Protein AF-A0A7C1IAG9-F1 (afdb_monomer)

Radius of gyration: 20.29 Å; Cα contacts (8 Å, |Δi|>4): 344; chains: 1; bounding box: 52×60×43 Å

Nearest PDB structures (foldseek):
  6rh7-assembly1_B  TM=9.213E-01  e=3.752E-15  Thermotoga maritima
  3dge-assembly3_A  TM=9.163E-01  e=7.803E-15  Thermotoga maritima
  6blk-assembly2_D  TM=8.355E-01  e=4.654E-13  Mycolicibacterium hassiacum DSM 44199
  6blk-assembly3_A  TM=8.384E-01  e=1.577E-12  Mycolicibacterium hassiacum DSM 44199
  2e0a-assembly1_A  TM=7.581E-01  e=2.776E-11  Homo sapiens

Structure (mmCIF, N/CA/C/O backbone):
data_AF-A0A7C1IAG9-F1
#
_entry.id   AF-A0A7C1IAG9-F1
#
loop_
_atom_site.group_PDB
_atom_site.id
_atom_site.type_symbol
_atom_site.label_atom_id
_atom_site.label_alt_id
_atom_site.label_comp_id
_atom_site.label_asym_id
_atom_site.label_entity_id
_atom_site.label_seq_id
_atom_site.pdbx_PDB_ins_code
_atom_site.Cartn_x
_atom_site.Cartn_y
_atom_site.Cartn_z
_atom_site.occupancy
_atom_site.B_iso_or_equiv
_atom_site.auth_seq_id
_atom_site.auth_comp_id
_atom_site.auth_asym_id
_atom_site.auth_atom_id
_atom_site.pdbx_PDB_model_num
ATOM 1 N N . MET A 1 1 ? 15.633 -6.648 -3.007 1.00 78.19 1 MET A N 1
ATOM 2 C CA . MET A 1 1 ? 14.226 -6.316 -2.697 1.00 78.19 1 MET A CA 1
ATOM 3 C C . MET A 1 1 ? 13.945 -6.257 -1.192 1.00 78.19 1 MET A C 1
ATOM 5 O O . MET A 1 1 ? 13.656 -5.178 -0.696 1.00 78.19 1 MET A O 1
ATOM 9 N N . ASN A 1 2 ? 14.097 -7.352 -0.432 1.00 77.69 2 ASN A N 1
ATOM 10 C CA . ASN A 1 2 ? 13.690 -7.398 0.988 1.00 77.69 2 ASN A CA 1
ATOM 11 C C . ASN A 1 2 ? 14.327 -6.318 1.885 1.00 77.69 2 ASN A C 1
ATOM 13 O O . ASN A 1 2 ? 13.646 -5.792 2.760 1.00 77.69 2 ASN A O 1
ATOM 17 N N . LEU A 1 3 ? 15.601 -5.966 1.659 1.00 72.44 3 LEU A N 1
ATOM 18 C CA . LEU A 1 3 ? 16.278 -4.866 2.366 1.00 72.44 3 LEU A CA 1
ATOM 19 C C . LEU A 1 3 ? 15.654 -3.498 2.069 1.00 72.44 3 LEU A C 1
ATOM 21 O O . LEU A 1 3 ? 15.575 -2.657 2.956 1.00 72.44 3 LEU A O 1
ATOM 25 N N . TYR A 1 4 ? 15.211 -3.282 0.831 1.00 77.81 4 TYR A N 1
ATOM 26 C CA . TYR A 1 4 ? 14.603 -2.023 0.419 1.00 77.81 4 TYR A CA 1
ATOM 27 C C . TYR A 1 4 ? 13.205 -1.854 1.021 1.00 77.81 4 TYR A C 1
ATOM 29 O O . TYR A 1 4 ? 12.898 -0.806 1.578 1.00 77.81 4 TYR A O 1
ATOM 37 N N . ILE A 1 5 ? 12.403 -2.921 1.012 1.00 82.38 5 ILE A N 1
ATOM 38 C CA . ILE A 1 5 ? 11.095 -2.938 1.681 1.00 82.38 5 ILE A CA 1
ATOM 39 C C . ILE A 1 5 ? 11.262 -2.732 3.187 1.00 82.38 5 ILE A C 1
ATOM 41 O O . ILE A 1 5 ? 10.577 -1.893 3.760 1.00 82.38 5 ILE A O 1
ATOM 45 N N . ARG A 1 6 ? 12.228 -3.417 3.819 1.00 78.94 6 ARG A N 1
ATOM 46 C CA . ARG A 1 6 ? 12.563 -3.185 5.231 1.00 78.94 6 ARG A CA 1
ATOM 47 C C . ARG A 1 6 ? 12.906 -1.719 5.480 1.00 78.94 6 ARG A C 1
ATOM 49 O O . ARG A 1 6 ? 12.343 -1.138 6.391 1.00 78.94 6 ARG A O 1
ATOM 56 N N . TYR A 1 7 ? 13.769 -1.118 4.659 1.00 78.31 7 TYR A N 1
ATOM 57 C CA . TYR A 1 7 ? 14.110 0.301 4.776 1.00 78.31 7 TYR A CA 1
ATOM 58 C C . TYR A 1 7 ? 12.867 1.203 4.763 1.00 78.31 7 TYR A C 1
ATOM 60 O O . TYR A 1 7 ? 12.768 2.077 5.613 1.00 78.31 7 TYR A O 1
ATOM 68 N N . ILE A 1 8 ? 11.909 0.969 3.860 1.00 79.00 8 ILE A N 1
ATOM 69 C CA . ILE A 1 8 ? 10.668 1.757 3.809 1.00 79.00 8 ILE A CA 1
ATOM 70 C C . ILE A 1 8 ? 9.834 1.553 5.079 1.00 79.00 8 ILE A C 1
ATOM 72 O O . ILE A 1 8 ? 9.347 2.527 5.637 1.00 79.00 8 ILE A O 1
ATOM 76 N N . ILE A 1 9 ? 9.701 0.314 5.563 1.00 78.44 9 ILE A N 1
ATOM 77 C CA . ILE A 1 9 ? 8.968 -0.001 6.803 1.00 78.44 9 ILE A CA 1
ATOM 78 C C . ILE A 1 9 ? 9.593 0.716 8.009 1.00 78.44 9 ILE A C 1
ATOM 80 O O . ILE A 1 9 ? 8.866 1.264 8.836 1.00 78.44 9 ILE A O 1
ATOM 84 N N . GLU A 1 10 ? 10.927 0.768 8.088 1.00 76.00 10 GLU A N 1
ATOM 85 C CA . GLU A 1 10 ? 11.650 1.459 9.167 1.00 76.00 10 GLU A CA 1
ATOM 86 C C . GLU A 1 10 ? 11.297 2.956 9.247 1.00 76.00 10 GLU A C 1
ATOM 88 O O . GLU A 1 10 ? 11.260 3.507 10.347 1.00 76.00 10 GLU A O 1
ATOM 93 N N . LEU A 1 11 ? 10.943 3.601 8.123 1.00 77.69 11 LEU A N 1
ATOM 94 C CA . LEU A 1 11 ? 10.510 5.010 8.097 1.00 77.69 11 LEU A CA 1
ATOM 95 C C . LEU A 1 11 ? 9.216 5.260 8.891 1.00 77.69 11 LEU A C 1
ATOM 97 O O . LEU A 1 11 ? 8.951 6.393 9.284 1.00 77.69 11 LEU A O 1
ATOM 101 N N . PHE A 1 12 ? 8.416 4.220 9.137 1.00 82.94 12 PHE A N 1
ATOM 102 C CA . PHE A 1 12 ? 7.125 4.316 9.822 1.00 82.94 12 PHE A CA 1
ATOM 103 C C . PHE A 1 12 ? 7.155 3.834 11.277 1.00 82.94 12 PHE A C 1
ATOM 105 O O . PHE A 1 12 ? 6.138 3.901 11.969 1.00 82.94 12 PHE A O 1
ATOM 112 N N . THR A 1 13 ? 8.304 3.368 11.770 1.00 78.88 13 THR A N 1
ATOM 113 C CA . THR A 1 13 ? 8.431 2.806 13.125 1.00 78.88 13 THR A CA 1
ATOM 114 C C . THR A 1 13 ? 8.053 3.803 14.215 1.00 78.88 13 THR A C 1
ATOM 116 O O . THR A 1 13 ? 7.347 3.430 15.148 1.00 78.88 13 THR A O 1
ATOM 119 N N . SER A 1 14 ? 8.439 5.076 14.082 1.00 73.62 14 SER A N 1
ATOM 120 C CA . SER A 1 14 ? 8.075 6.124 15.045 1.00 73.62 14 SER A CA 1
ATOM 121 C C . SER A 1 14 ? 6.567 6.379 15.091 1.00 73.62 14 SER A C 1
ATOM 123 O O . SER A 1 14 ? 6.002 6.464 16.177 1.00 73.62 14 SER A O 1
ATOM 125 N N . VAL A 1 15 ? 5.904 6.429 13.930 1.00 79.94 15 VAL A N 1
ATOM 126 C CA . VAL A 1 15 ? 4.445 6.629 13.832 1.00 79.94 15 VAL A CA 1
ATOM 127 C C . VAL A 1 15 ? 3.693 5.433 14.420 1.00 79.94 15 VAL A C 1
ATOM 129 O O . VAL A 1 15 ? 2.712 5.595 15.143 1.00 79.94 15 VAL A O 1
ATOM 132 N N . ALA A 1 16 ? 4.167 4.216 14.141 1.00 79.06 16 ALA A N 1
ATOM 133 C CA . ALA A 1 16 ? 3.607 3.007 14.729 1.00 79.06 16 ALA A CA 1
ATOM 134 C C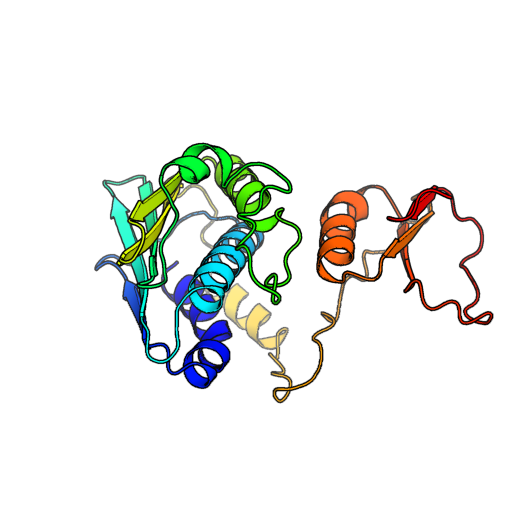 . ALA A 1 16 ? 3.785 2.994 16.256 1.00 79.06 16 ALA A C 1
ATOM 136 O O . ALA A 1 16 ? 2.829 2.715 16.975 1.00 79.06 16 ALA A O 1
ATOM 137 N N . ALA A 1 17 ? 4.972 3.355 16.755 1.00 80.81 17 ALA A N 1
ATOM 138 C CA . ALA A 1 17 ? 5.272 3.407 18.184 1.00 80.81 17 ALA A CA 1
ATOM 139 C C . ALA A 1 17 ? 4.411 4.436 18.932 1.00 80.81 17 ALA A C 1
ATOM 141 O O . ALA A 1 17 ? 3.920 4.130 20.016 1.00 80.81 17 ALA A O 1
ATOM 142 N N . GLU A 1 18 ? 4.170 5.610 18.341 1.00 84.25 18 GLU A N 1
ATOM 143 C CA . GLU A 1 18 ? 3.295 6.647 18.906 1.00 84.25 18 GLU A CA 1
ATOM 144 C C . GL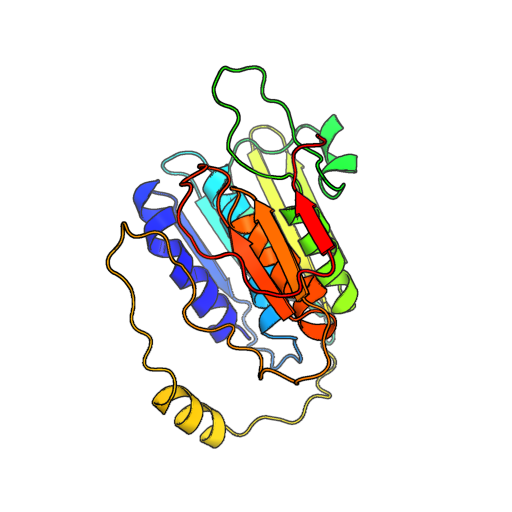U A 1 18 ? 1.869 6.127 19.150 1.00 84.25 18 GLU A C 1
ATOM 146 O O . GLU A 1 18 ? 1.275 6.398 20.191 1.00 84.25 18 GLU A O 1
ATOM 151 N N . LYS A 1 19 ? 1.342 5.308 18.231 1.00 83.88 19 LYS A N 1
ATOM 152 C CA . LYS A 1 19 ? 0.029 4.654 18.364 1.00 83.88 19 LYS A CA 1
ATOM 153 C C . LYS A 1 19 ? 0.078 3.283 19.054 1.00 83.88 19 LYS A C 1
ATOM 155 O O . LYS A 1 19 ? -0.934 2.582 19.091 1.00 83.88 19 LYS A O 1
ATOM 160 N N . GLN A 1 20 ? 1.242 2.859 19.546 1.00 94.88 20 GLN A N 1
ATOM 161 C CA . GLN A 1 20 ? 1.493 1.504 20.054 1.00 94.88 20 GLN A CA 1
ATOM 162 C C . GLN A 1 20 ? 1.104 0.380 19.073 1.00 94.88 20 GLN A C 1
ATOM 164 O O . GLN A 1 20 ? 0.799 -0.739 19.478 1.00 94.88 20 GLN A O 1
ATOM 169 N N . ILE A 1 21 ? 1.116 0.655 17.771 1.00 93.62 21 ILE A N 1
ATOM 170 C CA . ILE A 1 21 ? 0.811 -0.331 16.739 1.00 93.62 21 ILE A CA 1
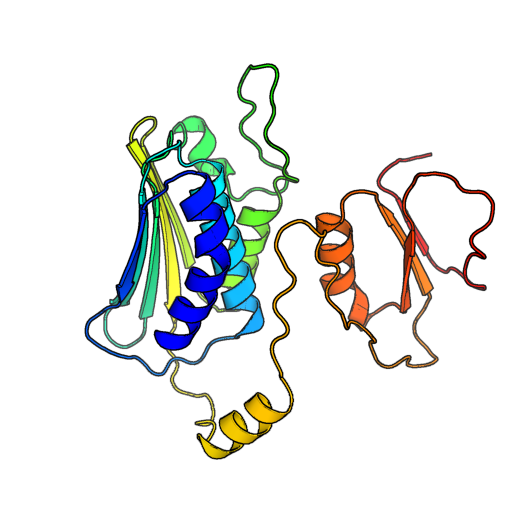ATOM 171 C C . ILE A 1 21 ? 2.006 -1.266 16.571 1.00 93.62 21 ILE A C 1
ATOM 173 O O . ILE A 1 21 ? 3.138 -0.838 16.337 1.00 93.62 21 ILE A O 1
ATOM 177 N N . LYS A 1 22 ? 1.746 -2.573 16.610 1.00 96.56 22 LYS A N 1
ATOM 178 C CA . LYS A 1 22 ? 2.748 -3.590 16.295 1.00 96.56 22 LYS A CA 1
ATOM 179 C C . LYS A 1 22 ? 2.952 -3.666 14.781 1.00 96.56 22 LYS A C 1
ATOM 181 O O . LYS A 1 22 ? 2.137 -4.263 14.080 1.00 96.56 22 LYS A O 1
ATOM 186 N N . LEU A 1 23 ? 4.049 -3.087 14.296 1.00 92.06 23 LEU A N 1
ATOM 187 C CA . LEU A 1 23 ? 4.469 -3.153 12.895 1.00 92.06 23 LEU A CA 1
ATOM 188 C C . LEU A 1 23 ? 5.373 -4.375 12.668 1.00 92.06 23 LEU A C 1
ATOM 190 O O . LEU A 1 23 ? 6.458 -4.470 13.240 1.00 92.06 23 LEU A O 1
ATOM 194 N N . ILE A 1 24 ? 4.913 -5.332 11.863 1.00 94.75 24 ILE A N 1
ATOM 195 C CA . ILE A 1 24 ? 5.587 -6.617 11.626 1.00 94.75 24 ILE A CA 1
ATOM 196 C C . ILE A 1 24 ? 5.994 -6.710 10.161 1.00 94.75 24 ILE A C 1
ATOM 198 O O . ILE A 1 24 ? 5.192 -6.415 9.280 1.00 94.75 24 ILE A O 1
ATOM 202 N N . TYR A 1 25 ? 7.220 -7.163 9.897 1.00 92.38 25 TYR A N 1
ATOM 203 C CA . TYR A 1 25 ? 7.658 -7.518 8.551 1.00 92.38 25 TYR A CA 1
ATOM 204 C C . TYR A 1 25 ? 7.998 -9.006 8.464 1.00 92.38 25 TYR A C 1
ATOM 206 O O . TYR A 1 25 ? 8.942 -9.469 9.109 1.00 92.38 25 TYR A O 1
ATOM 214 N N . SER A 1 26 ? 7.257 -9.719 7.621 1.00 92.88 26 SER A N 1
ATOM 215 C CA . SER A 1 26 ? 7.354 -11.156 7.371 1.00 92.88 26 SER A CA 1
ATOM 216 C C . SER A 1 26 ? 7.855 -11.399 5.936 1.00 92.88 26 SER A C 1
ATOM 218 O O . SER A 1 26 ? 7.049 -11.642 5.033 1.00 92.88 26 SER A O 1
ATOM 220 N N . PRO A 1 27 ? 9.172 -11.280 5.667 1.00 87.44 27 PRO A N 1
ATOM 221 C CA . PRO A 1 27 ? 9.710 -11.539 4.338 1.00 87.44 27 PRO A CA 1
ATOM 222 C C . PRO A 1 27 ? 9.646 -13.027 3.988 1.00 87.44 27 PRO A C 1
ATOM 224 O O . PRO A 1 27 ? 9.927 -13.887 4.823 1.00 87.44 27 PRO A O 1
ATOM 227 N N . GLY A 1 28 ? 9.363 -13.328 2.725 1.00 82.75 28 GLY A N 1
ATOM 228 C CA . GLY A 1 28 ? 9.425 -14.687 2.200 1.00 82.75 28 GLY A CA 1
ATOM 229 C C . GLY A 1 28 ? 10.837 -15.277 2.272 1.00 82.75 28 GLY A C 1
ATOM 230 O O . GLY A 1 28 ? 11.838 -14.557 2.283 1.00 82.75 28 GLY A O 1
ATOM 231 N N . ALA A 1 29 ? 10.919 -16.611 2.288 1.00 70.00 29 ALA A N 1
ATOM 232 C CA . ALA A 1 29 ? 12.174 -17.345 2.490 1.00 70.00 29 ALA A CA 1
ATOM 233 C C . ALA A 1 29 ? 13.242 -17.066 1.416 1.00 70.00 29 ALA A C 1
ATOM 235 O O . ALA A 1 29 ? 14.440 -17.106 1.695 1.00 70.00 29 ALA A O 1
ATOM 236 N N . LYS A 1 30 ? 12.823 -16.775 0.179 1.00 71.50 30 LYS A N 1
ATOM 237 C CA . LYS A 1 30 ? 13.733 -16.409 -0.911 1.00 71.50 30 LYS A CA 1
ATOM 238 C C . LYS A 1 30 ? 13.993 -14.901 -0.883 1.00 71.50 30 LYS A C 1
ATOM 240 O O . LYS A 1 30 ? 13.086 -14.112 -0.636 1.00 71.50 30 LYS A O 1
ATOM 245 N N . GLN A 1 31 ? 15.225 -14.496 -1.188 1.00 67.19 31 GLN A N 1
ATOM 246 C CA . GLN A 1 31 ? 15.575 -13.096 -1.444 1.00 67.19 31 GLN A CA 1
ATOM 247 C C . GLN A 1 31 ? 15.609 -12.858 -2.956 1.00 67.19 31 GLN A C 1
ATOM 249 O O . GLN A 1 31 ? 16.663 -13.027 -3.571 1.00 67.19 31 GLN A O 1
ATOM 254 N N . PRO A 1 32 ? 14.480 -12.511 -3.593 1.00 69.88 32 PRO A N 1
ATOM 255 C CA . PRO A 1 32 ? 14.475 -12.352 -5.032 1.00 69.88 32 PRO A CA 1
ATOM 256 C C . PRO A 1 32 ? 15.201 -11.058 -5.428 1.00 69.88 32 PRO A C 1
ATOM 258 O O . PRO A 1 32 ? 15.036 -9.991 -4.815 1.00 69.88 32 PRO A O 1
ATOM 261 N N . VAL A 1 33 ? 16.018 -11.167 -6.474 1.00 70.44 33 VAL A N 1
ATOM 262 C CA . VAL A 1 33 ? 16.496 -10.021 -7.249 1.00 70.44 33 VAL A CA 1
ATOM 263 C C . VAL A 1 33 ? 15.411 -9.730 -8.277 1.00 70.44 33 VAL A C 1
ATOM 265 O O . VAL A 1 33 ? 15.074 -10.595 -9.082 1.00 70.44 33 VAL A O 1
ATOM 268 N N . ILE A 1 34 ? 14.803 -8.552 -8.170 1.00 74.81 34 ILE A N 1
ATOM 269 C CA . ILE A 1 34 ? 13.630 -8.164 -8.952 1.00 74.81 34 ILE A CA 1
ATOM 270 C C . ILE A 1 34 ? 13.885 -6.784 -9.531 1.00 74.81 34 ILE A C 1
ATOM 272 O O . ILE A 1 34 ? 14.262 -5.862 -8.794 1.00 74.81 34 ILE A O 1
ATOM 276 N N . ASP A 1 35 ? 13.627 -6.657 -10.826 1.00 75.31 35 ASP A N 1
ATOM 277 C CA . ASP A 1 35 ? 13.577 -5.371 -11.503 1.00 75.31 35 ASP A CA 1
ATOM 278 C C . ASP A 1 35 ? 12.372 -4.603 -10.976 1.00 75.31 35 ASP A C 1
ATOM 280 O O . ASP A 1 35 ? 11.238 -5.071 -11.045 1.00 75.31 35 ASP A O 1
ATOM 284 N N . HIS A 1 36 ? 12.611 -3.426 -10.424 1.00 75.50 36 HIS A N 1
ATOM 285 C CA . HIS A 1 36 ? 11.540 -2.563 -9.966 1.00 75.50 36 HIS A CA 1
ATOM 286 C C . HIS A 1 36 ? 11.951 -1.116 -10.151 1.00 75.50 36 HIS A C 1
ATOM 288 O O . HIS A 1 36 ? 13.132 -0.768 -10.076 1.00 75.50 36 HIS A O 1
ATOM 294 N N . ASP A 1 37 ? 10.952 -0.272 -10.352 1.00 82.06 37 ASP A N 1
ATOM 295 C CA . ASP A 1 37 ? 11.132 1.160 -10.255 1.00 82.06 37 ASP A CA 1
ATOM 296 C C . ASP A 1 37 ? 11.144 1.540 -8.771 1.00 82.06 37 ASP A C 1
ATOM 298 O O . ASP A 1 37 ? 10.142 1.402 -8.064 1.00 82.06 37 ASP A O 1
ATOM 302 N N . ARG A 1 38 ? 12.318 1.948 -8.283 1.00 76.81 38 ARG A N 1
ATOM 303 C CA . ARG A 1 38 ? 12.546 2.253 -6.869 1.00 76.81 38 ARG A CA 1
ATOM 304 C C . ARG A 1 38 ? 11.599 3.348 -6.376 1.00 76.81 38 ARG A C 1
ATOM 306 O O . ARG A 1 38 ? 11.015 3.199 -5.310 1.00 76.81 38 ARG A O 1
ATOM 313 N N . GLU A 1 39 ? 11.448 4.423 -7.141 1.00 75.00 39 GLU A N 1
ATOM 314 C CA . GLU A 1 39 ? 10.665 5.595 -6.743 1.00 75.00 39 GLU A CA 1
ATOM 315 C C . GLU A 1 39 ? 9.174 5.259 -6.702 1.00 75.00 39 GLU A C 1
ATOM 317 O O . GLU A 1 39 ? 8.523 5.484 -5.680 1.00 75.00 39 GLU A O 1
ATOM 322 N N . LYS A 1 40 ? 8.661 4.601 -7.750 1.00 78.88 40 LYS A N 1
ATOM 323 C CA .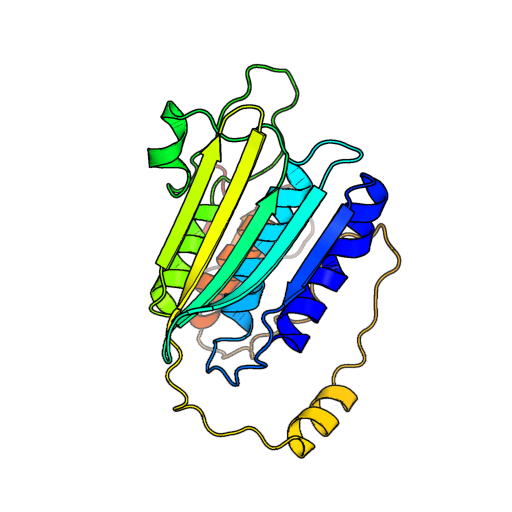 LYS A 1 40 ? 7.246 4.199 -7.813 1.00 78.88 40 LYS A CA 1
ATOM 324 C C . LYS A 1 40 ? 6.892 3.183 -6.732 1.00 78.88 40 LYS A C 1
ATOM 326 O O . LYS A 1 40 ? 5.835 3.285 -6.113 1.00 78.88 40 LYS A O 1
ATOM 331 N N . LEU A 1 41 ? 7.768 2.207 -6.475 1.00 86.06 41 LEU A N 1
ATOM 332 C CA . LEU A 1 41 ? 7.541 1.230 -5.410 1.00 86.06 41 LEU A CA 1
ATOM 333 C C . LEU A 1 41 ? 7.544 1.895 -4.030 1.00 86.06 41 LEU A C 1
ATOM 335 O O . LEU A 1 41 ? 6.730 1.533 -3.182 1.00 86.06 41 LEU A O 1
ATOM 339 N N . MET A 1 42 ? 8.431 2.869 -3.806 1.00 83.56 42 MET A N 1
ATOM 340 C CA . MET A 1 42 ? 8.436 3.649 -2.571 1.00 83.56 42 MET A CA 1
ATOM 341 C C . MET A 1 42 ? 7.092 4.325 -2.346 1.00 83.56 42 MET A C 1
ATOM 343 O O . MET A 1 42 ? 6.522 4.172 -1.275 1.00 83.56 42 MET A O 1
ATOM 347 N N . GLU A 1 43 ? 6.582 5.020 -3.361 1.00 76.25 43 GLU A N 1
ATOM 348 C CA . GLU A 1 43 ? 5.330 5.772 -3.298 1.00 76.25 43 GLU A CA 1
ATOM 349 C C . GLU A 1 43 ? 4.109 4.868 -3.068 1.00 76.25 43 GLU A C 1
ATOM 351 O O . GLU A 1 43 ? 3.247 5.166 -2.239 1.00 76.25 43 GLU A O 1
ATOM 356 N N . VAL A 1 44 ? 4.072 3.706 -3.728 1.00 84.62 44 VAL A N 1
ATOM 357 C CA . VAL A 1 44 ? 3.058 2.671 -3.479 1.00 84.62 44 VAL A CA 1
ATOM 358 C C . VAL A 1 44 ? 3.094 2.213 -2.019 1.00 84.62 44 VAL A C 1
ATOM 360 O O . VAL A 1 44 ? 2.064 2.197 -1.345 1.00 84.62 44 VAL A O 1
ATOM 363 N N . LEU A 1 45 ? 4.271 1.846 -1.505 1.00 88.75 45 LEU A N 1
ATOM 364 C CA . LEU A 1 45 ? 4.396 1.304 -0.152 1.00 88.75 45 LEU A CA 1
ATOM 365 C C . LEU A 1 45 ? 4.150 2.359 0.926 1.00 88.75 45 LEU A C 1
ATOM 367 O O . LEU A 1 45 ? 3.500 2.047 1.921 1.00 88.75 45 LEU A O 1
ATOM 371 N N . THR A 1 46 ? 4.617 3.594 0.741 1.00 82.38 46 THR A N 1
ATOM 372 C CA . THR A 1 46 ? 4.386 4.677 1.705 1.00 82.38 46 THR A CA 1
ATOM 373 C C . THR A 1 46 ? 2.907 5.021 1.803 1.00 82.38 46 THR A C 1
ATOM 375 O O . THR A 1 46 ? 2.406 5.181 2.914 1.00 82.38 46 THR A O 1
ATOM 378 N N . ASN A 1 47 ? 2.183 5.069 0.681 1.00 83.81 47 ASN A N 1
ATOM 379 C CA . ASN A 1 47 ? 0.749 5.334 0.702 1.00 83.81 47 ASN A CA 1
ATOM 380 C C . ASN A 1 47 ? -0.032 4.209 1.401 1.00 83.81 47 ASN A C 1
ATOM 382 O O . ASN A 1 47 ? -0.872 4.479 2.260 1.00 83.81 47 ASN A O 1
ATOM 386 N N . LEU A 1 48 ? 0.263 2.944 1.084 1.00 92.00 48 LEU A N 1
ATOM 387 C CA . LEU A 1 48 ? -0.422 1.808 1.708 1.00 92.00 48 LEU A CA 1
ATOM 388 C C . LEU A 1 48 ? -0.106 1.680 3.207 1.00 92.00 48 LEU A C 1
ATOM 390 O O . LEU A 1 48 ? -1.021 1.470 4.001 1.00 92.00 48 LEU A O 1
ATOM 394 N N . LEU A 1 49 ? 1.156 1.863 3.614 1.00 87.56 49 LEU A N 1
ATOM 395 C CA . LEU A 1 49 ? 1.559 1.858 5.026 1.00 87.56 49 LEU A CA 1
ATOM 396 C C . LEU A 1 49 ? 0.956 3.027 5.805 1.00 87.56 49 LEU A C 1
ATOM 398 O O . LEU A 1 49 ? 0.487 2.837 6.926 1.00 87.56 49 LEU A O 1
ATOM 402 N N . SER A 1 50 ? 0.937 4.220 5.208 1.00 83.12 50 SER A N 1
ATOM 403 C CA . SER A 1 50 ? 0.312 5.394 5.813 1.00 83.12 50 SER A CA 1
ATOM 404 C C . SER A 1 50 ? -1.180 5.161 6.034 1.00 83.12 50 SER A C 1
ATOM 406 O O . SER A 1 50 ? -1.668 5.402 7.133 1.00 83.12 50 SER A O 1
ATOM 408 N N . ASN A 1 51 ? -1.893 4.594 5.052 1.00 86.62 51 ASN A N 1
ATOM 409 C CA . ASN A 1 51 ? -3.299 4.221 5.217 1.00 86.62 51 ASN A CA 1
ATOM 410 C C . ASN A 1 51 ? -3.483 3.198 6.345 1.00 86.62 51 ASN A C 1
ATOM 412 O O . ASN A 1 51 ? -4.272 3.444 7.256 1.00 86.62 51 ASN A O 1
ATOM 416 N N . ALA A 1 52 ? -2.713 2.107 6.345 1.00 91.31 52 ALA A N 1
ATOM 417 C CA . ALA A 1 52 ? -2.790 1.091 7.392 1.00 91.31 52 ALA A CA 1
ATOM 418 C C . ALA A 1 52 ? -2.597 1.705 8.792 1.00 91.31 52 ALA A C 1
ATOM 420 O O . ALA A 1 52 ? -3.438 1.534 9.670 1.00 91.31 52 ALA A O 1
ATOM 421 N N . LEU A 1 53 ? -1.549 2.507 9.004 1.00 86.00 53 LEU A N 1
ATOM 422 C CA . LEU A 1 53 ? -1.265 3.140 10.301 1.00 86.00 53 LEU A CA 1
ATOM 423 C C . LEU A 1 53 ? -2.246 4.256 10.666 1.00 86.00 53 LEU A C 1
ATOM 425 O O . LEU A 1 53 ? -2.506 4.502 11.847 1.00 86.00 53 LEU A O 1
ATOM 429 N N . LYS A 1 54 ? -2.789 4.958 9.671 1.00 82.62 54 LYS A N 1
ATOM 430 C CA . LYS A 1 54 ? -3.789 6.006 9.866 1.00 82.62 54 LYS A CA 1
ATOM 431 C C . LYS A 1 54 ? -5.078 5.426 10.443 1.00 82.62 54 LYS A C 1
ATOM 433 O O . LYS A 1 54 ? -5.568 5.987 11.420 1.00 82.62 54 LYS A O 1
ATOM 438 N N . PHE A 1 55 ? -5.577 4.329 9.870 1.00 86.12 55 PHE A N 1
ATOM 439 C CA . PHE A 1 55 ? -6.868 3.732 10.231 1.00 86.12 55 PHE A CA 1
ATOM 440 C C . PHE A 1 55 ? -6.780 2.661 11.324 1.00 86.12 55 PHE A C 1
ATOM 442 O O . PHE A 1 55 ? -7.772 2.399 12.001 1.00 86.12 55 PHE A O 1
ATOM 449 N N . THR A 1 56 ? -5.607 2.066 11.548 1.00 91.19 56 THR A N 1
ATOM 450 C CA . THR A 1 56 ? -5.414 1.141 12.672 1.00 91.19 56 THR A CA 1
ATOM 451 C C . THR A 1 56 ? -5.553 1.879 14.003 1.00 91.19 56 THR A C 1
ATOM 453 O O . THR A 1 56 ? -4.983 2.957 14.208 1.00 91.19 56 THR A O 1
ATOM 456 N N . GLN A 1 57 ? -6.317 1.279 14.914 1.00 91.38 57 GLN A N 1
ATOM 457 C CA . GLN A 1 57 ? -6.553 1.804 16.256 1.00 91.38 57 GLN A CA 1
ATOM 458 C C . GLN A 1 57 ? -5.303 1.675 17.143 1.00 91.38 57 GLN A C 1
ATOM 460 O O . GLN A 1 57 ? -4.351 0.956 16.828 1.00 91.38 57 GLN A O 1
ATOM 465 N N . HIS A 1 58 ? -5.308 2.376 18.277 1.00 91.38 58 HIS A N 1
ATOM 466 C CA . HIS A 1 58 ? -4.231 2.286 19.261 1.00 91.38 58 HIS A CA 1
ATOM 467 C C . HIS A 1 58 ? -4.040 0.840 19.751 1.00 91.38 58 HIS A C 1
ATOM 469 O O . HIS A 1 58 ? -5.018 0.117 19.937 1.00 91.38 58 HIS A O 1
ATOM 475 N N . ALA A 1 59 ? -2.789 0.423 19.968 1.00 93.62 59 ALA A N 1
ATOM 476 C CA . ALA A 1 59 ? -2.422 -0.959 20.309 1.00 93.62 59 ALA A CA 1
ATOM 477 C C . ALA A 1 59 ? -2.813 -2.018 19.248 1.00 93.62 59 ALA A C 1
ATOM 479 O O . ALA A 1 59 ? -2.884 -3.212 19.546 1.00 93.62 59 ALA A O 1
ATOM 480 N N . GLY A 1 60 ? -3.058 -1.594 18.002 1.00 95.69 60 GLY A N 1
ATOM 481 C CA . GLY A 1 60 ? -3.353 -2.482 16.879 1.00 95.69 60 GLY A CA 1
ATOM 482 C C . GLY A 1 60 ? -2.118 -3.160 16.272 1.00 95.69 60 GLY A C 1
ATOM 483 O O . GLY A 1 60 ? -1.028 -3.202 16.848 1.00 95.69 60 GLY A O 1
ATOM 484 N N . ARG A 1 61 ? -2.283 -3.707 15.069 1.00 97.75 61 ARG A N 1
ATOM 485 C CA . ARG A 1 61 ? -1.268 -4.460 14.330 1.00 97.75 61 ARG A CA 1
ATOM 486 C C . ARG A 1 61 ? -1.332 -4.118 12.848 1.00 97.75 61 ARG A C 1
ATOM 488 O O . ARG A 1 61 ? -2.398 -4.162 12.244 1.00 97.75 61 ARG A O 1
ATOM 495 N N . VAL A 1 62 ? -0.158 -3.890 12.268 1.00 98.06 62 VAL A N 1
ATOM 496 C CA . VAL A 1 62 ? 0.047 -3.830 10.820 1.00 98.06 62 VAL A CA 1
ATOM 497 C C . VAL A 1 62 ? 1.133 -4.835 10.455 1.00 98.06 62 VAL A C 1
ATOM 499 O O . VAL A 1 62 ? 2.206 -4.854 11.055 1.00 98.06 62 VAL A O 1
ATOM 502 N N . GLU A 1 63 ? 0.864 -5.692 9.481 1.00 98.31 63 GLU A N 1
ATOM 503 C CA . GLU A 1 63 ? 1.800 -6.685 8.977 1.00 98.31 63 GLU A CA 1
ATOM 504 C C . GLU A 1 63 ? 2.072 -6.471 7.494 1.00 98.31 63 GLU A C 1
ATOM 506 O O . GLU A 1 63 ? 1.162 -6.442 6.670 1.00 98.31 63 GLU A O 1
ATOM 511 N N . VAL A 1 64 ? 3.354 -6.379 7.155 1.00 97.75 64 VAL A N 1
ATOM 512 C CA . VAL A 1 64 ? 3.830 -6.443 5.781 1.00 97.75 64 VAL A CA 1
ATOM 513 C C . VAL A 1 64 ? 4.382 -7.835 5.539 1.00 97.75 64 VAL A C 1
ATOM 515 O O . VAL A 1 64 ? 5.277 -8.279 6.257 1.00 97.75 64 VAL A O 1
ATOM 518 N N . SER A 1 65 ? 3.899 -8.517 4.511 1.00 96.62 65 SER A N 1
ATOM 519 C CA . SER A 1 65 ? 4.472 -9.786 4.067 1.00 96.62 65 SER A CA 1
ATOM 520 C C . SER A 1 65 ? 4.834 -9.726 2.594 1.00 96.62 65 SER A C 1
ATOM 522 O O . SER A 1 65 ? 4.216 -9.001 1.814 1.00 96.62 65 SER A O 1
ATOM 524 N N . THR A 1 66 ? 5.889 -10.442 2.221 1.00 94.62 66 THR A N 1
ATOM 525 C CA . THR A 1 66 ? 6.346 -10.504 0.832 1.00 94.62 66 THR A CA 1
ATOM 526 C C . THR A 1 66 ? 6.601 -11.939 0.431 1.00 94.62 66 THR A C 1
ATOM 528 O O . THR A 1 66 ? 7.138 -12.720 1.212 1.00 94.62 66 THR A O 1
ATOM 531 N N . ALA A 1 67 ? 6.239 -12.305 -0.789 1.00 92.88 67 ALA A N 1
ATOM 532 C CA . ALA A 1 67 ? 6.457 -13.649 -1.294 1.00 92.88 67 ALA A CA 1
ATOM 533 C C . ALA A 1 67 ? 6.740 -13.618 -2.793 1.00 92.88 67 ALA A C 1
ATOM 535 O O . ALA A 1 67 ? 6.188 -12.809 -3.530 1.00 92.88 67 ALA A O 1
ATOM 536 N N . LEU A 1 68 ? 7.600 -14.528 -3.248 1.00 90.38 68 LEU A N 1
ATOM 537 C CA . LEU A 1 68 ? 7.654 -14.865 -4.663 1.00 90.38 68 LEU A CA 1
ATOM 538 C C . LEU A 1 68 ? 6.541 -15.885 -4.926 1.00 90.38 68 LEU A C 1
ATOM 540 O O . LEU A 1 68 ? 6.544 -16.960 -4.322 1.00 90.38 68 LEU A O 1
ATOM 544 N N . THR A 1 69 ? 5.593 -15.534 -5.784 1.00 86.75 69 THR A N 1
ATOM 545 C CA . THR A 1 69 ? 4.497 -16.398 -6.220 1.00 86.75 69 THR A CA 1
ATOM 546 C C . THR A 1 69 ? 4.884 -16.994 -7.575 1.00 86.75 69 THR A C 1
ATOM 548 O O . THR A 1 69 ? 5.063 -16.286 -8.559 1.00 86.75 69 THR A O 1
ATOM 551 N N . GLY A 1 70 ? 5.106 -18.311 -7.623 1.00 81.69 70 GLY A N 1
ATOM 552 C CA . GLY A 1 70 ? 5.676 -18.952 -8.815 1.00 81.69 70 GLY A CA 1
ATOM 553 C C . GLY A 1 70 ? 7.127 -18.523 -9.077 1.00 81.69 70 GLY A C 1
ATOM 554 O O . GLY A 1 70 ? 7.937 -18.450 -8.147 1.00 81.69 70 GLY A O 1
ATOM 555 N N . GLU A 1 71 ? 7.467 -18.271 -10.343 1.00 79.25 71 GLU A N 1
ATOM 556 C CA . GLU A 1 71 ? 8.825 -17.875 -10.757 1.00 79.25 71 GLU A CA 1
ATOM 557 C C . GLU A 1 71 ? 8.942 -16.401 -11.173 1.00 79.25 71 GLU A C 1
ATOM 559 O O . GLU A 1 71 ? 10.047 -15.841 -11.154 1.00 79.25 71 GLU A O 1
ATOM 564 N N . ASP A 1 72 ? 7.813 -15.777 -11.501 1.00 88.00 72 ASP A N 1
ATOM 565 C CA . ASP A 1 72 ? 7.714 -14.540 -12.273 1.00 88.00 72 ASP A CA 1
ATOM 566 C C . ASP A 1 72 ? 6.839 -13.468 -11.610 1.00 88.00 72 ASP A C 1
ATOM 568 O O . ASP A 1 72 ? 6.674 -12.391 -12.181 1.00 88.00 72 ASP A O 1
ATOM 572 N N . ARG A 1 73 ? 6.291 -13.715 -10.416 1.00 91.56 73 ARG A N 1
ATOM 573 C CA . ARG A 1 73 ? 5.456 -12.750 -9.691 1.00 91.56 73 ARG A CA 1
ATOM 574 C C . ARG A 1 73 ? 5.969 -12.533 -8.271 1.00 91.56 73 ARG A C 1
ATOM 576 O O . ARG A 1 73 ? 6.429 -13.453 -7.594 1.00 91.56 73 ARG A O 1
ATOM 583 N N . PHE A 1 74 ? 5.934 -11.283 -7.827 1.00 93.31 74 PHE A N 1
ATOM 584 C CA . PHE A 1 74 ? 6.315 -10.875 -6.484 1.00 93.31 74 PHE A CA 1
ATOM 585 C C . PHE A 1 74 ? 5.152 -10.162 -5.820 1.00 93.31 74 PHE A C 1
ATOM 587 O O . PHE A 1 74 ? 4.731 -9.085 -6.243 1.00 93.31 74 PHE A O 1
ATOM 594 N N . GLU A 1 75 ? 4.659 -10.781 -4.763 1.00 95.31 75 GLU A N 1
ATOM 595 C CA . GLU A 1 75 ? 3.519 -10.319 -4.003 1.00 95.31 75 GLU A CA 1
ATOM 596 C C . GLU A 1 75 ? 3.993 -9.572 -2.754 1.00 95.31 75 GLU A C 1
ATOM 598 O O . GLU A 1 75 ? 4.881 -10.028 -2.027 1.00 95.31 75 GLU A O 1
ATOM 603 N N . ILE A 1 76 ? 3.378 -8.422 -2.498 1.00 97.00 76 ILE A N 1
ATOM 604 C CA . ILE A 1 76 ? 3.537 -7.617 -1.294 1.00 97.00 76 ILE A CA 1
ATOM 605 C C . ILE A 1 76 ? 2.150 -7.430 -0.691 1.00 97.00 76 ILE A C 1
ATOM 607 O O . ILE A 1 76 ? 1.267 -6.853 -1.326 1.00 97.00 76 ILE A O 1
ATOM 611 N N . ARG A 1 77 ? 1.956 -7.890 0.542 1.00 98.38 77 ARG A N 1
ATOM 612 C CA . ARG A 1 77 ? 0.714 -7.698 1.293 1.00 98.38 77 ARG A CA 1
ATOM 613 C C . ARG A 1 77 ? 0.954 -6.751 2.453 1.00 98.38 77 ARG A C 1
ATOM 615 O O . ARG A 1 77 ? 1.924 -6.931 3.184 1.00 98.38 77 ARG A O 1
ATOM 622 N N . ILE A 1 78 ? 0.059 -5.788 2.636 1.00 98.50 78 ILE A N 1
ATOM 623 C CA . ILE A 1 78 ? -0.023 -4.944 3.830 1.00 98.50 78 ILE A CA 1
ATOM 624 C C . ILE A 1 78 ? -1.390 -5.191 4.458 1.00 98.50 78 ILE A C 1
ATOM 626 O O . ILE A 1 78 ? -2.407 -4.844 3.861 1.00 98.50 78 ILE A O 1
ATOM 630 N N . ALA A 1 79 ? -1.394 -5.825 5.625 1.00 98.56 79 ALA A N 1
ATOM 631 C CA . ALA A 1 79 ? -2.588 -6.178 6.377 1.00 98.56 79 ALA A CA 1
ATOM 632 C C . ALA A 1 79 ? -2.649 -5.386 7.683 1.00 98.56 79 ALA A C 1
ATOM 634 O O . ALA A 1 79 ? -1.668 -5.339 8.423 1.00 98.56 79 ALA A O 1
ATOM 635 N N . ASP A 1 80 ? -3.798 -4.803 7.984 1.00 98.12 80 ASP A N 1
ATOM 636 C CA . ASP A 1 80 ? -4.096 -4.159 9.256 1.00 98.12 80 ASP A CA 1
ATOM 637 C C . ASP A 1 80 ? -5.280 -4.828 9.959 1.00 98.12 80 ASP A C 1
ATOM 639 O O . ASP A 1 80 ? -6.077 -5.520 9.326 1.00 98.12 80 ASP A O 1
ATOM 643 N N . ASN A 1 81 ? -5.393 -4.617 11.271 1.00 97.69 81 ASN A N 1
ATOM 644 C CA . ASN A 1 81 ? -6.564 -4.996 12.068 1.00 97.69 81 ASN A CA 1
ATOM 645 C C . ASN A 1 81 ? -7.417 -3.775 12.463 1.00 97.69 81 ASN A C 1
ATOM 647 O O . ASN A 1 81 ? -7.960 -3.717 13.569 1.00 97.69 81 ASN A O 1
ATOM 651 N N . GLY A 1 82 ? -7.465 -2.761 11.598 1.00 95.00 82 GLY A N 1
ATOM 652 C CA . GLY A 1 82 ? -8.279 -1.569 11.787 1.00 95.00 82 GLY A CA 1
ATOM 653 C C . GLY A 1 82 ? -9.783 -1.838 11.625 1.00 95.00 82 GLY A C 1
ATOM 654 O O . GLY A 1 82 ? -10.236 -2.983 11.642 1.00 95.00 82 GLY A O 1
ATOM 655 N N . PRO A 1 83 ? -10.596 -0.786 11.434 1.00 92.81 83 PRO A N 1
ATOM 656 C CA . PRO A 1 83 ? -12.051 -0.912 11.332 1.00 92.81 83 PRO A CA 1
ATOM 657 C C . PRO A 1 83 ? -12.523 -1.631 10.061 1.00 92.81 83 PRO A C 1
ATOM 659 O O . PRO A 1 83 ? -13.708 -1.926 9.941 1.00 92.81 83 PRO A O 1
ATOM 662 N N . GLY A 1 84 ? -11.637 -1.918 9.106 1.00 93.88 84 GLY A N 1
ATOM 663 C CA . GLY A 1 84 ? -12.031 -2.437 7.800 1.00 93.88 84 GLY A CA 1
ATOM 664 C C . GLY A 1 84 ? -12.867 -1.436 6.996 1.00 93.88 84 GLY A C 1
ATOM 665 O O . GLY A 1 84 ? -13.030 -0.276 7.368 1.00 93.88 84 GLY A O 1
ATOM 666 N N . ILE A 1 85 ? -13.385 -1.894 5.863 1.00 92.38 85 ILE A N 1
ATOM 667 C CA . ILE A 1 85 ? -14.141 -1.098 4.898 1.00 92.38 85 ILE A CA 1
ATOM 668 C C . ILE A 1 85 ? -15.494 -1.780 4.702 1.00 92.38 85 ILE A C 1
ATOM 670 O O . ILE A 1 85 ? -15.566 -2.995 4.507 1.00 92.38 85 ILE A O 1
ATOM 674 N N . GLN A 1 86 ? -16.582 -1.011 4.767 1.00 93.12 86 GLN A N 1
ATOM 675 C CA . GLN A 1 86 ? -17.915 -1.542 4.482 1.00 93.12 86 GLN A CA 1
ATOM 676 C C . GLN A 1 86 ? -18.012 -1.983 3.017 1.00 93.12 86 GLN A C 1
ATOM 678 O O . GLN A 1 86 ? -17.482 -1.327 2.118 1.00 93.12 86 GLN A O 1
ATOM 683 N N . GLY A 1 87 ? -18.704 -3.098 2.771 1.00 93.62 87 GLY A N 1
ATOM 684 C CA . GLY A 1 87 ? -18.759 -3.724 1.445 1.00 93.62 87 GLY A CA 1
ATOM 685 C C . GLY A 1 87 ? -19.280 -2.800 0.341 1.00 93.62 87 GLY A C 1
ATOM 686 O O . GLY A 1 87 ? -18.821 -2.893 -0.793 1.00 93.62 87 GLY A O 1
ATOM 687 N N . GLU A 1 88 ? -20.165 -1.861 0.675 1.00 94.38 88 GLU A N 1
ATOM 688 C CA . GLU A 1 88 ? -20.696 -0.867 -0.266 1.00 94.38 88 GLU A CA 1
ATOM 689 C C . GLU A 1 88 ? -19.641 0.119 -0.789 1.00 94.38 88 GLU A C 1
ATOM 691 O O . GLU A 1 88 ? -19.782 0.641 -1.892 1.00 94.38 88 GLU A O 1
ATOM 696 N N . HIS A 1 89 ? -18.555 0.340 -0.043 1.00 93.50 89 HIS A N 1
ATOM 697 C CA . HIS A 1 89 ? -17.479 1.245 -0.443 1.00 93.50 89 HIS A CA 1
ATOM 698 C C . HIS A 1 89 ? -16.383 0.551 -1.254 1.00 93.50 89 HIS A C 1
ATOM 700 O O . HIS A 1 89 ? -15.687 1.219 -2.018 1.00 93.50 89 HIS A O 1
ATOM 706 N N . MET A 1 90 ? -16.229 -0.772 -1.115 1.00 94.75 90 MET A N 1
ATOM 707 C CA . MET A 1 90 ? -15.164 -1.557 -1.757 1.00 94.75 90 MET A CA 1
ATOM 708 C C . MET A 1 90 ? -15.019 -1.331 -3.273 1.00 94.75 90 MET A C 1
ATOM 710 O O . MET A 1 90 ? -13.877 -1.234 -3.727 1.00 94.75 90 MET A O 1
ATOM 714 N N . PRO A 1 91 ? -16.100 -1.194 -4.070 1.00 95.25 91 PRO A N 1
ATOM 715 C CA . PRO A 1 91 ? -15.976 -0.931 -5.506 1.00 95.25 91 PRO A CA 1
ATOM 716 C C . PRO A 1 91 ? -15.299 0.404 -5.849 1.00 95.25 91 PRO A C 1
ATOM 718 O O . PRO A 1 91 ? -14.721 0.528 -6.926 1.00 95.25 91 PRO A O 1
ATOM 721 N N . TYR A 1 92 ? -15.338 1.379 -4.936 1.00 92.69 92 TYR A N 1
ATOM 722 C CA . TYR A 1 92 ? -14.984 2.777 -5.200 1.00 92.69 92 TYR A CA 1
ATOM 723 C C . TYR A 1 92 ? -13.685 3.227 -4.519 1.00 92.69 92 TYR A C 1
ATOM 725 O O . TYR A 1 92 ? -13.197 4.320 -4.780 1.00 92.69 92 TYR A O 1
ATOM 733 N N . ILE A 1 93 ? -13.068 2.405 -3.661 1.00 91.94 93 ILE A N 1
ATOM 734 C CA . ILE A 1 93 ? -11.883 2.803 -2.865 1.00 91.94 93 ILE A CA 1
ATOM 735 C C . ILE A 1 93 ? -10.661 3.219 -3.701 1.00 91.94 93 ILE A C 1
ATOM 737 O O . ILE A 1 93 ? -9.743 3.852 -3.185 1.00 91.94 93 ILE A O 1
ATOM 741 N N . PHE A 1 94 ? -10.623 2.836 -4.979 1.00 87.38 94 PHE A N 1
ATOM 742 C CA . PHE A 1 94 ? -9.569 3.217 -5.920 1.00 87.38 94 PHE A CA 1
ATOM 743 C C . PHE A 1 94 ? -9.973 4.369 -6.850 1.00 87.38 94 PHE A C 1
ATOM 745 O O . PHE A 1 94 ? -9.195 4.734 -7.741 1.00 87.38 94 PHE A O 1
ATOM 752 N N . ASP A 1 95 ? -11.171 4.924 -6.683 1.00 81.81 95 ASP A N 1
ATOM 753 C CA . ASP A 1 95 ? -11.640 6.063 -7.455 1.00 81.81 95 ASP A CA 1
ATOM 754 C C . ASP A 1 95 ? -11.050 7.357 -6.909 1.00 81.81 95 ASP A C 1
ATOM 756 O O . ASP A 1 95 ? -10.786 7.522 -5.716 1.00 81.81 95 ASP A O 1
ATOM 760 N N . ARG A 1 96 ? -10.784 8.290 -7.822 1.00 77.00 96 ARG A N 1
ATOM 761 C CA . ARG A 1 96 ? -10.181 9.571 -7.462 1.00 77.00 96 ARG A CA 1
ATOM 762 C C . ARG A 1 96 ? -11.157 10.358 -6.603 1.00 77.00 96 ARG A C 1
ATOM 764 O O . ARG A 1 96 ? -12.334 10.441 -6.935 1.00 77.00 96 ARG A O 1
ATOM 771 N N . PHE A 1 97 ? -10.634 10.970 -5.546 1.00 74.88 97 PHE A N 1
ATOM 772 C CA . PHE A 1 97 ? -11.393 11.798 -4.606 1.00 74.88 97 PHE A CA 1
ATOM 773 C C . PHE A 1 97 ? -12.434 11.032 -3.776 1.00 74.88 97 PHE A C 1
ATOM 775 O O . PHE A 1 97 ? -13.104 11.645 -2.948 1.00 74.88 97 PHE A O 1
ATOM 782 N N . TYR A 1 98 ? -12.542 9.707 -3.933 1.00 75.38 98 TYR A N 1
ATOM 783 C CA . TYR A 1 98 ? -13.473 8.910 -3.148 1.00 75.38 98 TYR A CA 1
ATOM 784 C C . TYR A 1 98 ? -13.011 8.806 -1.692 1.00 75.38 98 TYR A C 1
ATOM 786 O O . TYR A 1 98 ? -11.842 8.530 -1.398 1.00 75.38 98 TYR A O 1
ATOM 794 N N . ARG A 1 99 ? -13.944 9.036 -0.767 1.00 74.44 99 ARG A N 1
ATOM 795 C CA . ARG A 1 99 ? -13.736 8.949 0.679 1.00 74.44 99 ARG A CA 1
ATOM 796 C C . ARG A 1 99 ? -14.996 8.396 1.328 1.00 74.44 99 ARG A C 1
ATOM 798 O O . ARG A 1 99 ? -16.100 8.741 0.927 1.00 74.44 99 ARG A O 1
ATOM 805 N N . VAL A 1 100 ? -14.811 7.576 2.355 1.00 74.69 100 VAL A N 1
ATOM 806 C CA . VAL A 1 100 ? -15.901 7.184 3.249 1.00 74.69 100 VAL A CA 1
ATOM 807 C C . VAL A 1 100 ? -16.142 8.349 4.205 1.00 74.69 100 VAL A C 1
ATOM 809 O O . VAL A 1 100 ? -15.239 8.726 4.956 1.00 74.69 100 VAL A O 1
ATOM 812 N N . GLU A 1 101 ? -17.319 8.969 4.129 1.00 65.88 101 GLU A N 1
ATOM 813 C CA . GLU A 1 101 ? -17.741 9.967 5.109 1.00 65.88 101 GLU A CA 1
ATOM 814 C C . GLU A 1 101 ? -18.204 9.242 6.373 1.00 65.88 101 GLU A C 1
ATOM 816 O O . GLU A 1 101 ? -19.313 8.721 6.451 1.00 65.88 101 GLU A O 1
ATOM 821 N N . GLU A 1 102 ? -17.334 9.174 7.378 1.00 55.59 102 GLU A N 1
ATOM 822 C CA . GLU A 1 102 ? -17.754 8.766 8.714 1.00 55.59 102 GLU A CA 1
ATOM 823 C C . GLU A 1 102 ? -18.590 9.909 9.307 1.00 55.59 102 GLU A C 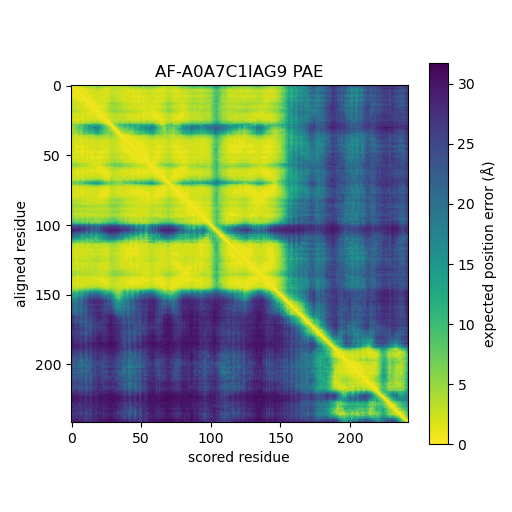1
ATOM 825 O O . GLU A 1 102 ? -18.108 11.035 9.419 1.00 55.59 102 GLU A O 1
ATOM 830 N N . GLY A 1 103 ? -19.853 9.637 9.652 1.00 41.69 103 GLY A N 1
ATOM 831 C CA . GLY A 1 103 ? -20.841 10.609 10.144 1.00 41.69 103 GLY A CA 1
ATOM 832 C C . GLY A 1 103 ? -20.552 11.219 11.527 1.00 41.69 103 GLY A C 1
ATOM 833 O O . GLY A 1 103 ? -21.450 11.309 12.359 1.00 41.69 103 GLY A O 1
ATOM 834 N N . GLY A 1 104 ? -19.312 11.633 11.794 1.00 44.72 104 GLY A N 1
ATOM 835 C CA . GLY A 1 104 ? -18.857 12.244 13.041 1.00 44.72 104 GLY A CA 1
ATOM 836 C C . GLY A 1 104 ? -17.926 13.442 12.815 1.00 44.72 104 GLY A C 1
ATOM 837 O O . GLY A 1 104 ? -17.291 13.587 11.775 1.00 44.72 104 GLY A O 1
ATOM 838 N N . ALA A 1 105 ? -17.826 14.310 13.826 1.00 34.56 105 ALA A N 1
ATOM 839 C CA . ALA A 1 105 ? -17.183 15.633 13.785 1.00 34.56 105 ALA A CA 1
ATOM 840 C C . ALA A 1 105 ? -15.643 15.652 13.587 1.00 34.56 105 ALA A C 1
ATOM 842 O O . ALA A 1 105 ? -15.012 16.690 13.779 1.00 34.56 105 ALA A O 1
ATOM 843 N N . GLN A 1 106 ? -15.019 14.536 13.200 1.00 41.72 106 GLN A N 1
ATOM 844 C CA . GLN A 1 106 ? -13.591 14.451 12.878 1.00 41.72 106 GLN A CA 1
ATOM 845 C C . GLN A 1 106 ? -13.379 13.660 11.586 1.00 41.72 106 GLN A C 1
ATOM 847 O O . GLN A 1 106 ? -12.958 12.506 11.597 1.00 41.72 106 GLN A O 1
ATOM 852 N N . SER A 1 107 ? -13.618 14.299 10.441 1.00 51.28 107 SER A N 1
ATOM 853 C CA . SER A 1 107 ? -13.161 13.753 9.166 1.00 51.28 107 SER A CA 1
ATOM 854 C C . SER A 1 107 ? -11.628 13.684 9.172 1.00 51.28 107 SER A C 1
ATOM 856 O O . SER A 1 107 ? -10.961 14.722 9.210 1.00 51.28 107 SER A O 1
ATOM 858 N N . LEU A 1 108 ? -11.050 12.483 9.121 1.00 53.59 108 LEU A N 1
ATOM 859 C CA . LEU A 1 108 ? -9.600 12.324 9.010 1.00 53.59 108 LEU A CA 1
ATOM 860 C C . LEU A 1 108 ? -9.082 13.004 7.723 1.00 53.59 108 LEU A C 1
ATOM 862 O O . LEU A 1 108 ? -9.635 12.745 6.650 1.00 53.59 108 LEU A O 1
ATOM 866 N N . PRO A 1 109 ? -8.013 13.821 7.776 1.00 49.12 109 PRO A N 1
ATOM 867 C CA . PRO A 1 109 ? -7.504 14.549 6.610 1.00 49.12 109 PRO A CA 1
ATOM 868 C C . PRO A 1 109 ? -7.035 13.605 5.488 1.00 49.12 109 PRO A C 1
ATOM 870 O O . PRO A 1 109 ? -6.439 12.557 5.751 1.00 49.12 109 PRO A O 1
ATOM 873 N N . GLY A 1 110 ? -7.318 13.957 4.228 1.00 56.59 110 GLY A N 1
ATOM 874 C CA . GLY A 1 110 ? -6.866 13.227 3.035 1.00 56.59 110 GLY A CA 1
ATOM 875 C C . GLY A 1 110 ? -7.611 13.639 1.759 1.00 56.59 110 GLY A C 1
ATOM 876 O O . GLY A 1 110 ? -8.814 13.879 1.795 1.00 56.59 110 GLY A O 1
ATOM 877 N N . SER A 1 111 ? -6.904 13.709 0.628 1.00 53.22 111 SER A N 1
ATOM 878 C CA . SER A 1 111 ? -7.440 14.160 -0.672 1.00 53.22 111 SER A CA 1
ATOM 879 C C . SER A 1 111 ? -8.251 13.103 -1.438 1.00 53.22 111 SER A C 1
ATOM 881 O O . SER A 1 111 ? -8.829 13.410 -2.474 1.00 53.22 111 SER A O 1
ATOM 883 N N . GLY A 1 112 ? -8.261 11.845 -0.981 1.00 60.66 112 GLY A N 1
ATOM 884 C CA . GLY A 1 112 ? -8.855 10.725 -1.726 1.00 60.66 112 GLY A CA 1
ATOM 885 C C . GLY A 1 112 ? -8.075 10.337 -2.993 1.00 60.66 112 GLY A C 1
ATOM 886 O O . GLY A 1 112 ? -8.574 9.583 -3.820 1.00 60.66 112 GLY A O 1
ATOM 887 N N . LEU A 1 113 ? -6.852 10.848 -3.182 1.00 67.06 113 LEU A N 1
ATOM 888 C CA . LEU A 1 113 ? -6.024 10.533 -4.355 1.00 67.06 113 LEU A CA 1
ATOM 889 C C . LEU A 1 113 ? -5.084 9.340 -4.143 1.00 67.06 113 LEU A C 1
ATOM 891 O O . LEU A 1 113 ? -4.720 8.680 -5.113 1.00 67.06 113 LEU A O 1
ATOM 895 N N . GLY A 1 114 ? -4.702 9.046 -2.897 1.00 72.56 114 GLY A N 1
ATOM 896 C CA . GLY A 1 114 ? -3.612 8.114 -2.591 1.00 72.56 114 GLY A CA 1
ATOM 897 C C . GLY A 1 114 ? -3.789 6.720 -3.200 1.00 72.56 114 GLY A C 1
ATOM 898 O O . GLY A 1 114 ? -2.903 6.225 -3.899 1.00 72.56 114 GLY A O 1
ATOM 899 N N . LEU A 1 115 ? -4.941 6.075 -2.977 1.00 84.62 115 LEU A N 1
ATOM 900 C CA . LEU A 1 115 ? -5.209 4.733 -3.515 1.00 84.62 115 LEU A CA 1
ATOM 901 C C . LEU A 1 115 ? -5.377 4.733 -5.041 1.00 84.62 115 LEU A C 1
ATOM 903 O O . LEU A 1 115 ? -4.883 3.820 -5.704 1.00 84.62 115 LEU A O 1
ATOM 907 N N . ALA A 1 116 ? -5.996 5.769 -5.613 1.00 73.56 116 ALA A N 1
ATOM 908 C CA . ALA A 1 116 ? -6.110 5.913 -7.061 1.00 73.56 116 ALA A CA 1
ATOM 909 C C . ALA A 1 116 ? -4.727 6.020 -7.726 1.00 73.56 116 ALA A C 1
ATOM 911 O O . ALA A 1 116 ? -4.451 5.304 -8.688 1.00 73.56 116 ALA A O 1
ATOM 912 N N . LEU A 1 117 ? -3.833 6.849 -7.175 1.00 73.00 117 LEU A N 1
ATOM 913 C CA . LEU A 1 117 ? -2.457 6.992 -7.653 1.00 73.00 117 LEU A CA 1
ATOM 914 C C . LEU A 1 117 ? -1.668 5.694 -7.484 1.00 73.00 117 LEU A C 1
ATOM 916 O O . LEU A 1 117 ? -1.009 5.244 -8.416 1.00 73.00 117 LEU A O 1
ATOM 920 N N . THR A 1 118 ? -1.814 5.036 -6.335 1.00 80.75 118 THR A N 1
ATOM 921 C CA . THR A 1 118 ? -1.202 3.726 -6.081 1.00 80.75 118 THR A CA 1
ATOM 922 C C . THR A 1 118 ? -1.594 2.710 -7.151 1.00 80.75 118 THR A C 1
ATOM 924 O O . THR A 1 118 ? -0.732 2.008 -7.677 1.00 80.75 118 THR A O 1
ATOM 927 N N . ARG A 1 119 ? -2.878 2.654 -7.530 1.00 86.31 119 ARG A N 1
ATOM 928 C CA . ARG A 1 119 ? -3.353 1.770 -8.601 1.00 86.31 119 ARG A CA 1
ATOM 929 C C . ARG A 1 119 ? -2.695 2.091 -9.942 1.00 86.31 119 ARG A C 1
ATOM 931 O O . ARG A 1 119 ? -2.288 1.164 -10.639 1.00 86.31 119 ARG A O 1
ATOM 938 N N . GLU A 1 120 ? -2.555 3.364 -10.296 1.00 79.44 120 GLU A N 1
ATOM 939 C CA . GLU A 1 120 ? -1.898 3.763 -11.547 1.00 79.44 120 GLU A CA 1
ATOM 940 C C . GLU A 1 120 ? -0.390 3.466 -11.544 1.00 79.44 120 GLU A C 1
ATOM 942 O O . GLU A 1 120 ? 0.123 2.923 -12.520 1.00 79.44 120 GLU A O 1
ATOM 947 N N . LEU A 1 121 ? 0.318 3.703 -10.437 1.00 77.94 121 LEU A N 1
ATOM 948 C CA . LEU A 1 121 ? 1.740 3.361 -10.304 1.00 77.94 121 LEU A CA 1
ATOM 949 C C . LEU A 1 121 ? 1.982 1.853 -10.417 1.00 77.94 121 LEU A C 1
ATOM 951 O O . LEU A 1 121 ? 2.897 1.417 -11.118 1.00 77.94 121 LEU A O 1
ATOM 955 N N . VAL A 1 122 ? 1.137 1.044 -9.774 1.00 89.38 122 VAL A N 1
ATOM 956 C CA . VAL A 1 122 ? 1.201 -0.419 -9.883 1.00 89.38 122 VAL A CA 1
ATOM 957 C C . VAL A 1 122 ? 0.944 -0.871 -11.323 1.00 89.38 122 VAL A C 1
ATOM 959 O O . VAL A 1 122 ? 1.685 -1.714 -11.830 1.00 89.38 122 VAL A O 1
ATOM 962 N N . LYS A 1 123 ? -0.029 -0.271 -12.025 1.00 88.75 123 LYS A N 1
ATOM 963 C CA . LYS A 1 123 ? -0.267 -0.538 -13.455 1.00 88.75 123 LYS A CA 1
ATOM 964 C C . LYS A 1 123 ? 0.925 -0.152 -14.332 1.00 88.75 123 LYS A C 1
ATOM 966 O O . LYS A 1 123 ? 1.274 -0.915 -15.229 1.00 88.75 123 LYS A O 1
ATOM 971 N N . LEU A 1 124 ? 1.577 0.987 -14.076 1.00 84.50 124 LEU A N 1
ATOM 972 C CA . LEU A 1 124 ? 2.789 1.402 -14.798 1.00 84.50 124 LEU A CA 1
ATOM 973 C C . LEU A 1 124 ? 3.936 0.398 -14.614 1.00 84.50 124 LEU A C 1
ATOM 975 O O . LEU A 1 124 ? 4.694 0.148 -15.548 1.00 84.50 124 LEU A O 1
ATOM 979 N N . MET A 1 125 ? 4.016 -0.237 -13.444 1.00 88.12 125 MET A N 1
ATOM 980 C CA . MET A 1 125 ? 4.928 -1.354 -13.171 1.00 88.12 125 MET A CA 1
ATOM 981 C C . MET A 1 125 ? 4.418 -2.708 -13.709 1.00 88.12 125 MET A C 1
ATOM 983 O O . MET A 1 125 ? 4.985 -3.748 -13.384 1.00 88.12 125 MET A O 1
ATOM 987 N N . LYS A 1 126 ? 3.361 -2.717 -14.538 1.00 91.94 126 LYS A N 1
ATOM 988 C CA . LYS A 1 126 ? 2.707 -3.913 -15.110 1.00 91.94 126 LYS A CA 1
ATOM 989 C C . LYS A 1 126 ? 2.194 -4.903 -14.052 1.00 91.94 126 LYS A C 1
ATOM 991 O O . LYS A 1 126 ? 2.073 -6.104 -14.307 1.00 91.94 126 LYS A O 1
ATOM 996 N N . GLY A 1 127 ? 1.917 -4.399 -12.855 1.00 94.69 127 GLY A N 1
ATOM 997 C CA . GLY A 1 127 ? 1.380 -5.155 -11.739 1.00 94.69 127 GLY A CA 1
ATOM 998 C C . GLY A 1 127 ? -0.129 -5.021 -11.585 1.00 94.69 127 GLY A C 1
ATOM 999 O O . GLY A 1 127 ? -0.817 -4.359 -12.363 1.00 94.69 127 GLY A O 1
ATOM 1000 N N . THR A 1 128 ? -0.634 -5.631 -10.520 1.00 97.38 128 THR A N 1
ATOM 1001 C CA . THR A 1 128 ? -2.028 -5.534 -10.084 1.00 97.38 128 THR A CA 1
ATOM 1002 C C . THR A 1 128 ? -2.086 -5.196 -8.604 1.00 97.38 128 THR A C 1
ATOM 1004 O O . THR A 1 128 ? -1.252 -5.659 -7.830 1.00 97.38 128 THR A O 1
ATOM 1007 N N . ILE A 1 129 ? -3.085 -4.416 -8.201 1.00 97.75 129 ILE A N 1
ATOM 1008 C CA . ILE A 1 129 ? -3.401 -4.176 -6.793 1.00 97.75 129 ILE A CA 1
ATOM 1009 C C . ILE A 1 129 ? -4.844 -4.587 -6.521 1.00 97.75 129 ILE A C 1
ATOM 1011 O O . ILE A 1 129 ? -5.732 -4.310 -7.327 1.00 97.75 129 ILE A O 1
ATOM 1015 N N . ARG A 1 130 ? -5.066 -5.237 -5.381 1.00 97.88 130 ARG A N 1
ATOM 1016 C CA . ARG A 1 130 ? -6.390 -5.569 -4.846 1.00 97.88 130 ARG A CA 1
ATOM 1017 C C . ARG A 1 130 ? -6.466 -5.242 -3.361 1.00 97.88 130 ARG A C 1
ATOM 1019 O O . ARG A 1 130 ? -5.433 -5.124 -2.699 1.00 97.88 130 ARG A O 1
ATOM 1026 N N . ALA A 1 131 ? -7.684 -5.112 -2.859 1.00 97.75 131 ALA A N 1
ATOM 1027 C CA . ALA A 1 131 ? -7.962 -4.966 -1.443 1.00 97.75 131 ALA A CA 1
ATOM 1028 C C . ALA A 1 131 ? -8.997 -6.011 -1.029 1.00 97.75 131 ALA A C 1
ATOM 1030 O O . ALA A 1 131 ? -9.994 -6.199 -1.723 1.00 97.75 131 ALA A O 1
ATOM 1031 N N . ASP A 1 132 ? -8.756 -6.650 0.104 1.00 98.00 132 ASP A N 1
ATOM 1032 C CA . ASP A 1 132 ? -9.668 -7.570 0.766 1.00 98.00 132 ASP A CA 1
ATOM 1033 C C . ASP A 1 132 ? -9.944 -6.985 2.158 1.00 98.00 132 ASP A C 1
ATOM 1035 O O . ASP A 1 132 ? -9.007 -6.721 2.911 1.00 98.00 132 ASP A O 1
ATOM 1039 N N . SER A 1 133 ? -11.202 -6.702 2.494 1.00 96.94 133 SER A N 1
ATOM 1040 C CA . SER A 1 133 ? -11.550 -6.030 3.751 1.00 96.94 133 SER A CA 1
ATOM 1041 C C . SER A 1 133 ? -12.830 -6.591 4.347 1.00 96.94 133 SER A C 1
ATOM 1043 O O . SER A 1 133 ? -13.771 -6.913 3.620 1.00 96.94 133 SER A O 1
ATOM 1045 N N . VAL A 1 134 ? -12.866 -6.687 5.674 1.00 96.00 134 VAL A N 1
ATOM 1046 C CA . VAL A 1 134 ? -14.069 -7.042 6.427 1.00 96.00 134 VAL A CA 1
ATOM 1047 C C . VAL A 1 134 ? -14.275 -5.990 7.505 1.00 96.00 134 VAL A C 1
ATOM 1049 O O . VAL A 1 134 ? -13.395 -5.749 8.335 1.00 96.00 134 VAL A O 1
ATOM 1052 N N . TYR A 1 135 ? -15.451 -5.361 7.491 1.00 95.06 135 TYR A N 1
ATOM 1053 C CA . TYR A 1 135 ? -15.805 -4.338 8.469 1.00 95.06 135 TYR A CA 1
ATOM 1054 C C . TYR A 1 135 ? -15.720 -4.896 9.900 1.00 95.06 135 TYR A C 1
ATOM 1056 O O . TYR A 1 135 ? -16.240 -5.971 10.200 1.00 95.06 135 TYR A O 1
ATOM 1064 N N . GLY A 1 136 ? -15.014 -4.178 10.767 1.00 93.56 136 GLY A N 1
ATOM 1065 C CA . GLY A 1 136 ? -14.678 -4.560 12.137 1.00 93.56 136 GLY A CA 1
ATOM 1066 C C . GLY A 1 136 ? -13.497 -5.528 12.294 1.00 93.56 136 GLY A C 1
ATOM 1067 O O . GLY A 1 136 ? -13.152 -5.835 13.431 1.00 93.56 136 GLY A O 1
ATOM 1068 N N . GLN A 1 137 ? -12.886 -6.023 11.210 1.00 94.44 137 GLN A N 1
ATOM 1069 C CA . GLN A 1 137 ? -11.770 -6.986 11.287 1.00 94.44 137 GLN A CA 1
ATOM 1070 C C . GLN A 1 137 ? -10.457 -6.460 10.697 1.00 94.44 137 GLN A C 1
ATOM 1072 O O . GLN A 1 137 ? -9.392 -6.876 11.152 1.00 94.44 137 GLN A O 1
ATOM 1077 N N . GLY A 1 138 ? -10.525 -5.572 9.702 1.00 96.69 138 GLY A N 1
ATOM 1078 C CA . GLY A 1 138 ? -9.352 -4.944 9.093 1.00 96.69 138 GLY A CA 1
ATOM 1079 C C . GLY A 1 138 ? -9.325 -5.042 7.573 1.00 96.69 138 GLY A C 1
ATOM 1080 O O . GLY A 1 138 ? -10.282 -5.496 6.939 1.00 96.69 138 GLY A O 1
ATOM 1081 N N . THR A 1 139 ? -8.221 -4.586 6.986 1.00 98.12 139 THR A N 1
ATOM 1082 C CA . THR A 1 139 ? -8.019 -4.545 5.532 1.00 98.12 139 THR A CA 1
ATOM 1083 C C . THR A 1 139 ? -6.680 -5.157 5.152 1.00 98.12 139 THR A C 1
ATOM 1085 O O . THR A 1 139 ? -5.685 -5.006 5.850 1.00 98.12 139 THR A O 1
ATOM 1088 N N . THR A 1 140 ? -6.637 -5.846 4.016 1.00 98.62 140 THR A N 1
ATOM 1089 C CA . THR A 1 140 ? -5.408 -6.318 3.381 1.00 98.62 140 THR A CA 1
ATOM 1090 C C . THR A 1 140 ? -5.315 -5.768 1.968 1.00 98.62 140 THR A C 1
ATOM 1092 O O . THR A 1 140 ? -6.115 -6.118 1.103 1.00 98.62 140 THR A O 1
ATOM 1095 N N . PHE A 1 141 ? -4.301 -4.948 1.708 1.00 98.56 141 PHE A N 1
ATOM 1096 C CA . PHE A 1 141 ? -3.913 -4.572 0.352 1.00 98.56 141 PHE A CA 1
ATOM 1097 C C . PHE A 1 141 ? -2.868 -5.550 -0.169 1.00 98.56 141 PHE A C 1
ATOM 1099 O O . PHE A 1 141 ? -1.870 -5.811 0.500 1.00 98.56 141 PHE A O 1
ATOM 1106 N N . THR A 1 142 ? -3.080 -6.063 -1.378 1.00 98.50 142 THR A N 1
ATOM 1107 C CA . THR A 1 142 ? -2.148 -6.967 -2.058 1.00 98.50 142 THR A CA 1
ATOM 1108 C C . THR A 1 142 ? -1.694 -6.336 -3.365 1.00 98.50 142 THR A C 1
ATOM 1110 O O . THR A 1 142 ? -2.510 -6.115 -4.260 1.00 98.50 142 THR A O 1
ATOM 1113 N N . VAL A 1 143 ? -0.397 -6.059 -3.471 1.00 97.75 143 VAL A N 1
ATOM 1114 C CA . 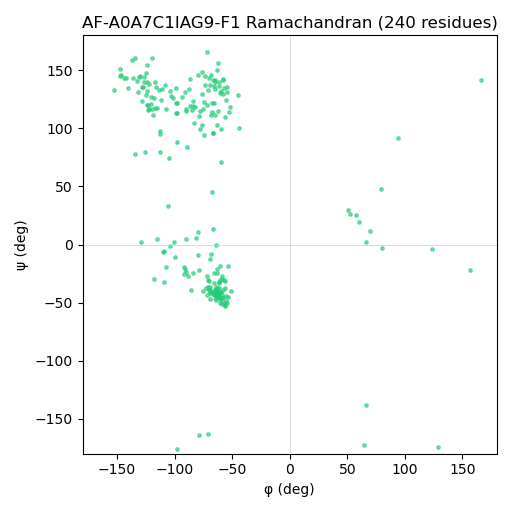VAL A 1 143 ? 0.282 -5.613 -4.690 1.00 97.75 143 VAL A CA 1
ATOM 1115 C C . VAL A 1 143 ? 1.040 -6.795 -5.269 1.00 97.75 143 VAL A C 1
ATOM 1117 O O . VAL A 1 143 ? 1.830 -7.424 -4.575 1.00 97.75 143 VAL A O 1
ATOM 1120 N N . ASP A 1 144 ? 0.823 -7.080 -6.542 1.00 95.81 144 ASP A N 1
ATOM 1121 C CA . ASP A 1 144 ? 1.474 -8.170 -7.254 1.00 95.81 144 ASP A CA 1
ATOM 1122 C C . ASP A 1 144 ? 2.204 -7.601 -8.480 1.00 95.81 144 ASP A C 1
ATOM 11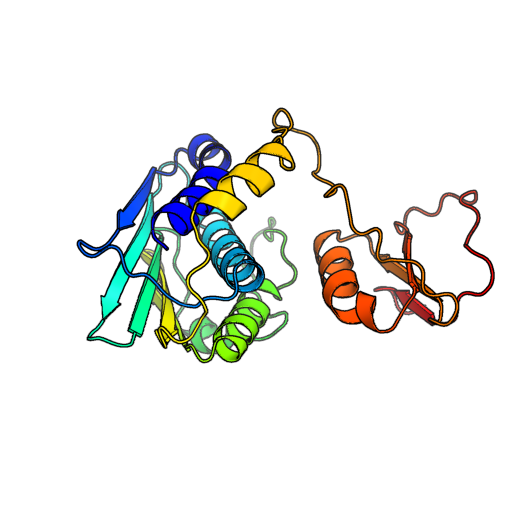24 O O . ASP A 1 144 ? 1.587 -6.968 -9.343 1.00 95.81 144 ASP A O 1
ATOM 1128 N N . LEU A 1 145 ? 3.525 -7.784 -8.534 1.00 93.56 145 LEU A N 1
ATOM 1129 C CA . LEU A 1 145 ? 4.416 -7.223 -9.550 1.00 93.56 145 LEU A CA 1
ATOM 1130 C C . LEU A 1 145 ? 5.081 -8.332 -10.377 1.00 93.56 145 LEU A C 1
ATOM 1132 O O . LEU A 1 145 ? 5.522 -9.331 -9.807 1.00 93.56 145 LEU A O 1
ATOM 1136 N N . PRO A 1 146 ? 5.230 -8.159 -11.702 1.00 91.31 146 PRO A N 1
ATOM 1137 C CA . PRO A 1 146 ? 6.011 -9.079 -12.517 1.00 91.31 146 PRO A CA 1
ATOM 1138 C C . PRO A 1 146 ? 7.508 -8.990 -12.195 1.00 91.31 146 PRO A C 1
ATOM 1140 O O . PRO A 1 146 ? 8.050 -7.921 -11.921 1.00 91.31 146 PRO A O 1
ATOM 1143 N N . VAL A 1 147 ? 8.192 -10.125 -12.288 1.00 87.56 147 VAL A N 1
ATOM 1144 C CA . VAL A 1 147 ? 9.629 -10.288 -12.073 1.00 87.56 147 VAL A CA 1
ATOM 1145 C C . VAL A 1 147 ? 10.272 -10.648 -13.407 1.00 87.56 147 VAL A C 1
ATOM 1147 O O . VAL A 1 147 ? 10.262 -11.803 -13.820 1.00 87.56 147 VAL A O 1
ATOM 1150 N N . THR A 1 148 ? 10.840 -9.655 -14.091 1.00 78.62 148 THR A N 1
ATOM 1151 C CA . THR A 1 148 ? 11.410 -9.841 -15.436 1.00 78.62 148 THR A CA 1
ATOM 1152 C C . THR A 1 148 ? 12.879 -10.272 -15.447 1.00 78.62 148 THR A C 1
ATOM 1154 O O . THR A 1 148 ? 13.289 -10.943 -16.384 1.00 78.62 148 THR A O 1
ATOM 1157 N N . ARG A 1 149 ? 13.661 -9.931 -14.411 1.00 74.50 149 ARG A N 1
ATOM 1158 C CA . ARG A 1 149 ? 15.120 -10.188 -14.284 1.00 74.50 149 ARG A CA 1
ATOM 1159 C C . ARG A 1 149 ? 15.958 -9.744 -15.498 1.00 74.50 149 ARG A C 1
ATOM 1161 O O . ARG A 1 149 ? 16.995 -10.332 -15.787 1.00 74.50 149 ARG A O 1
ATOM 1168 N N . ASN A 1 150 ? 15.503 -8.707 -16.189 1.00 67.75 150 ASN A N 1
ATOM 1169 C CA . ASN A 1 150 ? 16.086 -8.141 -17.398 1.00 67.75 150 ASN A CA 1
ATOM 1170 C C . ASN A 1 150 ? 16.926 -6.883 -17.123 1.00 67.75 150 ASN A C 1
ATOM 1172 O O . ASN A 1 150 ? 17.604 -6.407 -18.034 1.00 67.75 150 ASN A O 1
ATOM 1176 N N . ALA A 1 151 ? 16.876 -6.305 -15.916 1.00 60.09 151 ALA A N 1
ATOM 1177 C CA . ALA A 1 151 ? 17.676 -5.124 -15.607 1.00 60.09 151 ALA A CA 1
ATOM 1178 C C . ALA A 1 151 ? 19.165 -5.490 -15.442 1.00 60.09 151 ALA A C 1
ATOM 1180 O O . ALA A 1 151 ? 19.479 -6.553 -14.892 1.00 60.09 151 ALA A O 1
ATOM 1181 N N . PRO A 1 152 ? 20.100 -4.612 -15.863 1.00 55.12 152 PRO A N 1
ATOM 1182 C CA . PRO A 1 152 ? 21.518 -4.794 -15.582 1.00 55.12 152 PRO A CA 1
ATOM 1183 C C . PRO A 1 152 ? 21.727 -4.965 -14.076 1.00 55.12 152 PRO A C 1
ATOM 1185 O O . PRO A 1 152 ? 21.207 -4.179 -13.279 1.00 55.12 152 PRO A O 1
ATOM 1188 N N . GLN A 1 153 ? 22.488 -5.982 -13.670 1.00 54.69 153 GLN A N 1
ATOM 1189 C CA . GLN A 1 153 ? 22.882 -6.106 -12.271 1.00 54.69 153 GLN A CA 1
ATOM 1190 C C . GLN A 1 153 ? 23.777 -4.918 -11.915 1.00 54.69 153 GLN A C 1
ATOM 1192 O O . GLN A 1 153 ? 24.900 -4.815 -12.399 1.00 54.69 153 GLN A O 1
ATOM 1197 N N . VAL A 1 154 ? 23.278 -4.015 -11.072 1.00 54.78 154 VAL A N 1
ATOM 1198 C CA . VAL A 1 154 ? 24.095 -2.930 -10.521 1.00 54.78 154 VAL A CA 1
ATOM 1199 C C . VAL A 1 154 ? 25.127 -3.557 -9.583 1.00 54.78 154 VAL A C 1
ATOM 1201 O O . VAL A 1 154 ? 24.764 -4.137 -8.554 1.00 54.78 154 VAL A O 1
ATOM 1204 N N . GLU A 1 155 ? 26.413 -3.474 -9.933 1.00 45.31 155 GLU A N 1
ATOM 1205 C CA . GLU A 1 155 ? 27.492 -3.972 -9.080 1.00 45.31 155 GLU A CA 1
ATOM 1206 C C . GLU A 1 155 ? 27.510 -3.222 -7.736 1.00 45.31 155 GLU A C 1
ATOM 1208 O O . GLU A 1 155 ? 27.426 -1.995 -7.665 1.00 45.31 155 GLU A O 1
ATOM 1213 N N . MET A 1 156 ? 27.692 -3.961 -6.636 1.00 40.91 156 MET A N 1
ATOM 1214 C CA . MET A 1 156 ? 27.719 -3.437 -5.258 1.00 40.91 156 MET A CA 1
ATOM 1215 C C . MET A 1 156 ? 28.715 -2.283 -5.019 1.00 40.91 156 MET A C 1
ATOM 1217 O O . MET A 1 156 ? 28.571 -1.554 -4.035 1.00 40.91 156 MET A O 1
ATOM 1221 N N . LYS A 1 157 ? 29.708 -2.086 -5.899 1.00 38.09 157 LYS A N 1
ATOM 1222 C CA . LYS A 1 157 ? 30.650 -0.957 -5.835 1.00 38.09 157 LYS A CA 1
ATOM 1223 C C . LYS A 1 157 ? 29.968 0.399 -6.060 1.00 38.09 157 LYS A C 1
ATOM 1225 O O . LYS A 1 157 ? 30.250 1.334 -5.314 1.00 38.09 157 LYS A O 1
ATOM 1230 N N . GLU A 1 158 ? 29.013 0.502 -6.985 1.00 38.78 158 GLU A N 1
ATOM 1231 C CA . GLU A 1 158 ? 28.307 1.767 -7.256 1.00 38.78 158 GLU A CA 1
ATOM 1232 C C . GLU A 1 158 ? 27.364 2.167 -6.106 1.00 38.78 158 GLU A C 1
ATOM 1234 O O . GLU A 1 158 ? 27.208 3.350 -5.790 1.00 38.78 158 GLU A O 1
ATOM 1239 N N . LEU A 1 159 ? 26.796 1.179 -5.403 1.00 38.69 159 LEU A N 1
ATOM 1240 C CA . LEU A 1 159 ? 25.974 1.378 -4.201 1.00 38.69 159 LEU A CA 1
ATOM 1241 C C . LEU A 1 159 ? 26.779 1.947 -3.018 1.00 38.69 159 LEU A C 1
ATOM 1243 O O . LEU A 1 159 ? 26.239 2.719 -2.219 1.00 38.69 159 LEU A O 1
ATOM 1247 N N . GLN A 1 160 ? 28.065 1.598 -2.893 1.00 31.56 160 GLN A N 1
ATOM 1248 C CA . GLN A 1 160 ? 28.941 2.133 -1.842 1.00 31.56 160 GLN A CA 1
ATOM 1249 C C . GLN A 1 160 ? 29.321 3.598 -2.091 1.00 31.56 160 GLN A C 1
ATOM 1251 O O . GLN A 1 160 ? 29.348 4.392 -1.148 1.00 31.56 160 GLN A O 1
ATOM 1256 N N . GLU A 1 161 ? 29.549 3.987 -3.345 1.00 32.78 161 GLU A N 1
ATOM 1257 C CA . GLU A 1 161 ? 29.805 5.386 -3.701 1.00 32.78 161 GLU A CA 1
ATOM 1258 C C . GLU A 1 161 ? 28.547 6.256 -3.581 1.00 32.78 161 GLU A C 1
ATOM 1260 O O . GLU A 1 161 ? 28.623 7.388 -3.096 1.00 32.78 161 GLU A O 1
ATOM 1265 N N . HIS A 1 162 ? 27.369 5.719 -3.917 1.00 32.94 162 HIS A N 1
ATOM 1266 C CA . HIS A 1 162 ? 26.095 6.404 -3.677 1.00 32.94 162 HIS A CA 1
ATOM 1267 C C . HIS A 1 162 ? 25.795 6.589 -2.180 1.00 32.94 162 HIS A C 1
ATOM 1269 O O . HIS A 1 162 ? 25.349 7.666 -1.784 1.00 32.94 162 HIS A O 1
ATOM 1275 N N . ARG A 1 163 ? 26.102 5.600 -1.323 1.00 31.53 163 ARG A N 1
ATOM 1276 C CA . ARG A 1 163 ? 25.974 5.732 0.146 1.00 31.53 163 ARG A CA 1
ATOM 1277 C C . ARG A 1 163 ? 26.854 6.834 0.733 1.00 31.53 163 ARG A C 1
ATOM 1279 O O . ARG A 1 163 ? 26.449 7.447 1.711 1.00 31.53 163 ARG A O 1
ATOM 1286 N N . LYS A 1 164 ? 28.030 7.107 0.156 1.00 27.52 164 LYS A N 1
ATOM 1287 C CA . LYS A 1 164 ? 28.895 8.214 0.608 1.00 27.52 164 LYS A CA 1
ATOM 1288 C C . LYS A 1 164 ? 28.343 9.594 0.239 1.00 27.52 164 LYS A C 1
ATOM 1290 O O . LYS A 1 164 ? 28.639 10.555 0.938 1.00 27.52 164 LYS A O 1
ATOM 1295 N N . ARG A 1 165 ? 27.547 9.698 -0.833 1.00 27.66 165 ARG A N 1
ATOM 1296 C CA . ARG A 1 165 ? 26.889 10.952 -1.248 1.00 27.66 165 ARG A CA 1
ATOM 1297 C C . ARG A 1 165 ? 25.570 11.214 -0.522 1.00 27.66 165 ARG A C 1
ATOM 1299 O O . ARG A 1 165 ? 25.165 12.364 -0.409 1.00 27.66 165 ARG A O 1
ATOM 1306 N N . VAL A 1 166 ? 24.918 10.167 -0.022 1.00 29.12 166 VAL A N 1
ATOM 1307 C CA . VAL A 1 166 ? 23.677 10.262 0.754 1.00 29.12 166 VAL A CA 1
ATOM 1308 C C . VAL A 1 166 ? 23.996 10.030 2.230 1.00 29.12 166 VAL A C 1
ATOM 1310 O O . VAL A 1 166 ? 23.719 8.975 2.797 1.00 29.12 166 VAL A O 1
ATOM 1313 N N . SER A 1 167 ? 24.603 11.028 2.869 1.00 24.34 167 SER A N 1
ATOM 1314 C CA . SER A 1 167 ? 24.567 11.153 4.324 1.00 24.34 167 SER A CA 1
ATOM 1315 C C . SER A 1 167 ? 23.124 11.457 4.730 1.00 24.34 167 SER A C 1
ATOM 1317 O O . SER A 1 167 ? 22.659 12.590 4.649 1.00 24.34 167 S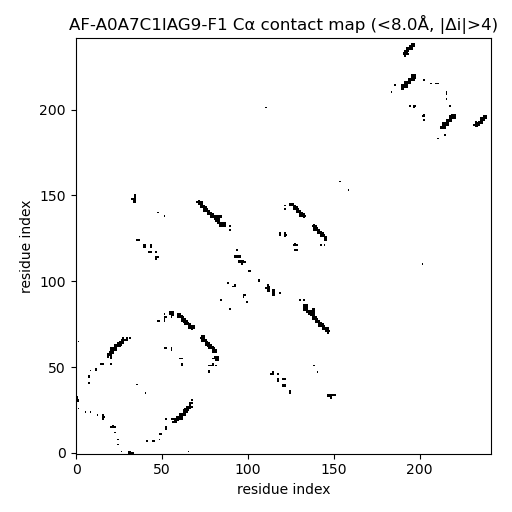ER A O 1
ATOM 1319 N N . ILE A 1 168 ? 22.388 10.411 5.104 1.00 29.56 168 ILE A N 1
ATOM 1320 C CA . ILE A 1 168 ? 21.013 10.504 5.600 1.00 29.56 168 ILE A CA 1
ATOM 1321 C C . ILE A 1 168 ? 21.043 11.307 6.906 1.00 29.56 168 ILE A C 1
ATOM 1323 O O . ILE A 1 168 ? 21.438 10.791 7.950 1.00 29.56 168 ILE A O 1
ATOM 1327 N N . TRP A 1 169 ? 20.650 12.578 6.841 1.00 28.03 169 TRP A N 1
ATOM 1328 C CA . TRP A 1 169 ? 20.287 13.356 8.020 1.00 28.03 169 TRP A CA 1
ATOM 1329 C C . TRP A 1 169 ? 18.826 13.054 8.359 1.00 28.03 169 TRP A C 1
ATOM 1331 O O . TRP A 1 169 ? 17.936 13.269 7.537 1.00 28.03 169 TRP A O 1
ATOM 1341 N N . ILE A 1 170 ? 18.599 12.517 9.556 1.00 28.70 170 ILE A N 1
ATOM 1342 C CA . ILE A 1 170 ? 17.270 12.268 10.119 1.00 28.70 170 ILE A CA 1
ATOM 1343 C C . ILE A 1 170 ? 16.887 13.538 10.894 1.00 28.70 170 ILE A C 1
ATOM 1345 O O . ILE A 1 170 ? 17.590 13.866 11.855 1.00 28.70 170 ILE A O 1
ATOM 1349 N N . PRO A 1 171 ? 15.825 14.273 10.512 1.00 28.36 171 PRO A N 1
ATOM 1350 C CA . PRO A 1 171 ? 15.354 15.380 11.328 1.00 28.36 171 PRO A CA 1
ATOM 1351 C C . PRO A 1 171 ? 14.844 14.836 12.670 1.00 28.36 171 PRO A C 1
ATOM 1353 O O . PRO A 1 171 ? 14.150 13.815 12.680 1.00 28.36 171 PRO A O 1
ATOM 1356 N N . PRO A 1 172 ? 15.115 15.508 13.799 1.00 27.45 172 PRO A N 1
ATOM 1357 C CA . PRO A 1 172 ? 14.405 15.229 15.037 1.00 27.45 172 PRO A CA 1
ATOM 1358 C C . PRO A 1 172 ? 12.899 15.415 14.807 1.00 27.45 172 PRO A C 1
ATOM 1360 O O . PRO A 1 172 ? 12.465 16.388 14.185 1.00 27.45 172 PRO A O 1
ATOM 1363 N N . THR A 1 173 ? 12.111 14.463 15.293 1.00 35.34 173 THR A N 1
ATOM 1364 C CA . THR A 1 173 ? 10.644 14.434 15.228 1.00 35.34 173 THR A CA 1
ATOM 1365 C C . THR A 1 173 ? 10.016 15.782 15.597 1.00 35.34 173 THR A C 1
ATOM 1367 O O . THR A 1 173 ? 10.313 16.330 16.656 1.00 35.34 173 THR A O 1
ATOM 1370 N N . GLY A 1 174 ? 9.124 16.294 14.736 1.00 37.50 174 GLY A N 1
ATOM 1371 C CA . GLY A 1 174 ? 8.300 17.483 15.010 1.00 37.50 174 GLY A CA 1
ATOM 1372 C C . GLY A 1 174 ? 8.409 18.641 14.010 1.00 37.50 174 GLY A C 1
ATOM 1373 O O . GLY A 1 174 ? 7.667 19.612 14.135 1.00 37.50 174 GLY A O 1
ATOM 1374 N N . GLN A 1 175 ? 9.274 18.563 12.994 1.00 27.19 175 GLN A N 1
ATOM 1375 C CA . GLN A 1 175 ? 9.304 19.544 11.900 1.00 27.19 175 GLN A CA 1
ATOM 1376 C C . GLN A 1 175 ? 8.675 18.972 10.628 1.00 27.19 175 GLN A C 1
ATOM 1378 O O . GLN A 1 175 ? 9.006 17.864 10.209 1.00 27.19 175 GLN A O 1
ATOM 1383 N N . LYS A 1 176 ? 7.771 19.747 10.005 1.00 30.50 176 LYS A N 1
ATOM 1384 C CA . LYS A 1 176 ? 7.237 19.467 8.665 1.00 30.50 176 LYS A CA 1
ATOM 1385 C C . LYS A 1 176 ? 8.412 19.269 7.709 1.00 30.50 176 LYS A C 1
ATOM 1387 O O . LYS A 1 176 ? 9.180 20.199 7.467 1.00 30.50 176 LYS A O 1
ATOM 1392 N N . PHE A 1 177 ? 8.551 18.054 7.194 1.00 36.53 177 PHE A N 1
ATOM 1393 C CA . PHE A 1 177 ? 9.543 17.731 6.184 1.00 36.53 177 PHE A CA 1
ATOM 1394 C C . PHE A 1 177 ? 9.169 18.443 4.883 1.00 36.53 177 PHE A C 1
ATOM 1396 O O . PHE A 1 177 ? 8.163 18.124 4.258 1.00 36.53 177 PHE A O 1
ATOM 1403 N N . ILE A 1 178 ? 9.981 19.422 4.494 1.00 32.34 178 ILE A N 1
ATOM 1404 C CA . ILE A 1 178 ? 10.064 19.895 3.114 1.00 32.34 178 ILE A CA 1
ATOM 1405 C C . ILE A 1 178 ? 11.278 19.159 2.540 1.00 32.34 178 ILE A C 1
ATOM 1407 O O . ILE A 1 178 ? 12.388 19.405 3.024 1.00 32.34 178 ILE A O 1
ATOM 1411 N N . PRO A 1 179 ? 11.111 18.235 1.577 1.00 29.17 179 PRO A N 1
ATOM 1412 C CA . PRO A 1 179 ? 12.241 17.536 0.986 1.00 29.17 179 PRO A CA 1
ATOM 1413 C C . PRO A 1 179 ? 13.255 18.551 0.434 1.00 29.17 179 PRO A C 1
ATOM 1415 O O . PRO A 1 179 ? 12.887 19.405 -0.381 1.00 29.17 179 PRO A O 1
ATOM 1418 N N . PRO A 1 180 ? 14.533 18.502 0.845 1.00 32.06 180 PRO A N 1
ATOM 1419 C CA . PRO A 1 180 ? 15.557 19.292 0.196 1.00 32.06 180 PRO A CA 1
ATOM 1420 C C . PRO A 1 180 ? 15.861 18.616 -1.145 1.00 32.06 180 PRO A C 1
ATOM 1422 O O . PRO A 1 180 ? 16.261 17.457 -1.169 1.00 32.06 180 PRO A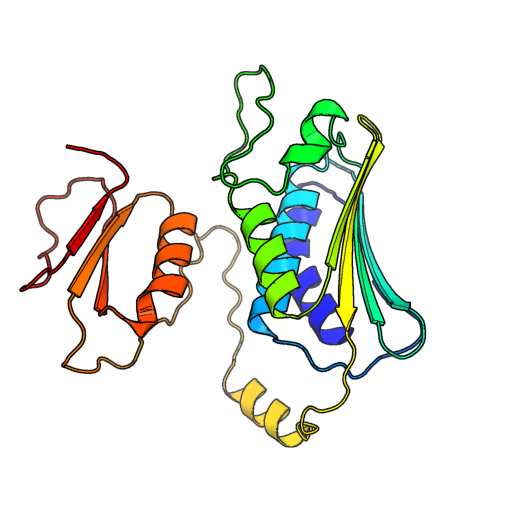 O 1
ATOM 1425 N N . TYR A 1 181 ? 15.698 19.378 -2.228 1.00 34.88 181 TYR A N 1
ATOM 1426 C CA . TYR A 1 181 ? 15.898 19.044 -3.648 1.00 34.88 181 TYR A CA 1
ATOM 1427 C C . TYR A 1 181 ? 14.668 18.577 -4.439 1.00 34.88 181 TYR A C 1
ATOM 1429 O O . TYR A 1 181 ? 14.471 17.394 -4.677 1.00 34.88 181 TYR A O 1
ATOM 1437 N N . ILE A 1 182 ? 13.996 19.558 -5.053 1.00 32.94 182 ILE A N 1
ATOM 1438 C CA . ILE A 1 182 ? 13.775 19.556 -6.508 1.00 32.94 182 ILE A CA 1
ATOM 1439 C C . ILE A 1 182 ? 14.308 20.893 -7.047 1.00 32.94 182 ILE A C 1
ATOM 1441 O O . ILE A 1 182 ? 13.578 21.852 -7.275 1.00 32.94 182 ILE A O 1
ATOM 1445 N N . ARG A 1 183 ? 15.632 20.999 -7.216 1.00 35.19 183 ARG A N 1
ATOM 1446 C CA . ARG A 1 183 ? 16.192 21.920 -8.217 1.00 35.19 183 ARG A CA 1
ATOM 1447 C C . ARG A 1 183 ? 16.291 21.117 -9.505 1.00 35.19 183 ARG A C 1
ATOM 1449 O O . ARG A 1 183 ? 17.342 20.560 -9.814 1.00 35.19 183 ARG A O 1
ATOM 1456 N N . GLY A 1 184 ? 15.185 21.044 -10.241 1.00 35.94 184 GLY A N 1
ATOM 1457 C CA . GLY A 1 184 ? 15.267 20.713 -11.657 1.00 35.94 184 GLY A CA 1
ATOM 1458 C C . GLY A 1 184 ? 16.241 21.695 -12.307 1.00 35.94 184 GLY A C 1
ATOM 1459 O O . GLY A 1 184 ? 16.224 22.889 -11.991 1.00 35.94 184 GLY A O 1
ATOM 1460 N N . LYS A 1 185 ? 17.150 21.208 -13.159 1.00 37.44 185 LYS A N 1
ATOM 1461 C CA . LYS A 1 185 ? 18.010 22.095 -13.951 1.00 37.44 185 LYS A CA 1
ATOM 1462 C C . LYS A 1 185 ? 17.101 23.098 -14.661 1.00 37.44 185 LYS A C 1
ATOM 1464 O O . LYS A 1 185 ? 16.252 22.693 -15.452 1.00 37.44 185 LYS A O 1
ATOM 1469 N N . ALA A 1 186 ? 17.275 24.385 -14.370 1.00 39.50 186 ALA A N 1
ATOM 1470 C CA . ALA A 1 186 ? 16.614 25.451 -15.100 1.00 39.50 186 ALA A CA 1
ATOM 1471 C C . ALA A 1 186 ? 17.051 25.352 -16.569 1.00 39.50 186 ALA A C 1
ATOM 1473 O O . ALA A 1 186 ? 18.156 25.751 -16.928 1.00 39.50 186 ALA A O 1
ATOM 1474 N N . SER A 1 187 ? 16.210 24.750 -17.406 1.00 43.91 187 SER A N 1
ATOM 1475 C CA . SER A 1 187 ? 16.307 24.903 -18.850 1.00 43.91 187 SER A CA 1
ATOM 1476 C C . SER A 1 187 ? 15.576 26.193 -19.196 1.00 43.91 187 SER A C 1
ATOM 1478 O O . SER A 1 187 ? 14.412 26.358 -18.833 1.00 43.91 187 SER A O 1
ATOM 1480 N N . ALA A 1 188 ? 16.269 27.118 -19.856 1.00 51.62 188 ALA A N 1
ATOM 1481 C CA . ALA A 1 188 ? 15.830 28.494 -20.085 1.00 51.62 188 ALA A CA 1
ATOM 1482 C C . ALA A 1 188 ? 14.558 28.648 -20.953 1.00 51.62 188 ALA A C 1
ATOM 1484 O O . ALA A 1 188 ? 14.114 29.771 -21.155 1.00 51.62 188 ALA A O 1
ATOM 1485 N N . ASN A 1 189 ? 13.961 27.550 -21.437 1.00 58.56 189 ASN A N 1
ATOM 1486 C CA . ASN A 1 189 ? 12.841 27.562 -22.387 1.00 58.56 189 ASN A CA 1
ATOM 1487 C C . ASN A 1 189 ? 11.507 26.997 -21.862 1.00 58.56 189 ASN A C 1
ATOM 1489 O O . ASN A 1 189 ? 10.569 26.880 -22.647 1.00 58.56 189 ASN A O 1
ATOM 1493 N N . LYS A 1 190 ? 11.382 26.626 -20.579 1.00 65.62 190 LYS A N 1
ATOM 1494 C CA . LYS A 1 190 ? 10.098 26.122 -20.050 1.00 65.62 190 LYS A CA 1
ATOM 1495 C C . LYS A 1 190 ? 9.199 27.269 -19.554 1.00 65.62 190 LYS A C 1
ATOM 1497 O O . LYS A 1 190 ? 9.698 28.127 -18.822 1.00 65.62 190 LYS A O 1
ATOM 1502 N N . PRO A 1 191 ? 7.896 27.288 -19.898 1.00 63.09 191 PRO A N 1
ATOM 1503 C CA . PRO A 1 191 ? 6.951 28.284 -19.392 1.00 63.09 191 PRO A CA 1
ATOM 1504 C C . PRO A 1 191 ? 6.785 28.177 -17.870 1.00 63.09 191 PRO A C 1
ATOM 1506 O O . PRO A 1 191 ? 6.920 27.097 -17.295 1.00 63.09 191 PRO A O 1
ATOM 1509 N N . MET A 1 192 ? 6.496 29.298 -17.205 1.00 62.50 192 MET A N 1
ATOM 1510 C CA . MET A 1 192 ? 6.456 29.357 -15.742 1.00 62.50 192 MET A CA 1
ATOM 1511 C C . MET A 1 192 ? 5.051 29.126 -15.171 1.00 62.50 192 MET A C 1
ATOM 1513 O O . MET A 1 192 ? 4.109 29.834 -15.523 1.00 62.50 192 MET A O 1
ATOM 1517 N N . LEU A 1 193 ? 4.923 28.176 -14.247 1.00 63.81 193 LEU A N 1
ATOM 1518 C CA . LEU A 1 193 ? 3.678 27.779 -13.591 1.00 63.81 193 LEU A CA 1
ATOM 1519 C C . LEU A 1 193 ? 3.701 28.174 -12.110 1.00 63.81 193 LEU A C 1
ATOM 1521 O O . LEU A 1 193 ? 4.596 27.757 -11.374 1.00 63.81 193 LEU A O 1
ATOM 1525 N N . LEU A 1 194 ? 2.705 28.946 -11.670 1.00 66.06 194 LEU A N 1
ATOM 1526 C CA . LEU A 1 194 ? 2.488 29.250 -10.255 1.00 66.06 194 LEU A CA 1
ATOM 1527 C C . LEU A 1 194 ? 1.399 28.334 -9.682 1.00 66.06 194 LEU A C 1
ATOM 1529 O O . LEU A 1 194 ? 0.258 28.354 -10.141 1.00 66.06 194 LEU A O 1
ATOM 1533 N N . ILE A 1 195 ? 1.747 27.576 -8.647 1.00 66.62 195 ILE A N 1
ATOM 1534 C CA . ILE A 1 195 ? 0.818 26.777 -7.850 1.00 66.62 195 ILE A CA 1
ATOM 1535 C C . ILE A 1 195 ? 0.456 27.567 -6.596 1.00 66.62 195 ILE A C 1
ATOM 1537 O O . ILE A 1 195 ? 1.336 27.914 -5.804 1.00 66.62 195 ILE A O 1
ATOM 1541 N N . VAL A 1 196 ? -0.836 27.826 -6.409 1.00 65.44 196 VAL A N 1
ATOM 1542 C CA . VAL A 1 196 ? -1.390 28.430 -5.195 1.00 65.44 196 VAL A CA 1
ATOM 1543 C C . VAL A 1 196 ? -2.248 27.376 -4.506 1.00 65.44 196 VAL A C 1
ATOM 1545 O O . VAL A 1 196 ? -3.395 27.156 -4.881 1.00 65.44 196 VAL A O 1
ATOM 1548 N N . GLU A 1 197 ? -1.649 26.675 -3.548 1.00 65.75 197 GLU A N 1
ATOM 1549 C CA . GLU A 1 197 ? -2.261 25.524 -2.880 1.00 65.75 197 GLU A CA 1
ATOM 1550 C C . GLU A 1 197 ? -1.690 25.381 -1.465 1.00 65.75 197 GLU A C 1
ATOM 1552 O O . GLU A 1 197 ? -0.475 25.447 -1.259 1.00 65.75 197 GLU A O 1
ATOM 1557 N N . ASP A 1 198 ? -2.569 25.191 -0.485 1.00 61.88 198 ASP A N 1
ATOM 1558 C CA . ASP A 1 198 ? -2.200 25.081 0.929 1.00 61.88 198 ASP A CA 1
ATOM 1559 C C . ASP A 1 198 ? -1.950 23.637 1.363 1.00 61.88 198 ASP A C 1
ATOM 1561 O O . ASP A 1 198 ? -1.273 23.387 2.367 1.00 61.88 198 ASP A O 1
ATOM 1565 N N . ASN A 1 199 ? -2.459 22.679 0.591 1.00 61.44 199 ASN A N 1
ATOM 1566 C CA . ASN A 1 199 ? -2.203 21.271 0.792 1.00 61.44 199 ASN A CA 1
ATOM 1567 C C . ASN A 1 199 ? -0.867 20.857 0.155 1.00 61.44 199 ASN A C 1
ATOM 1569 O O . ASN A 1 199 ? -0.757 20.667 -1.058 1.00 61.44 199 ASN A O 1
ATOM 1573 N N . ALA A 1 200 ? 0.146 20.663 1.002 1.00 56.66 200 ALA A N 1
ATOM 1574 C CA . ALA A 1 200 ? 1.494 20.277 0.589 1.00 56.66 200 ALA A CA 1
ATOM 1575 C C . ALA A 1 200 ? 1.539 18.980 -0.244 1.00 56.66 200 ALA A C 1
ATOM 1577 O O . ALA A 1 200 ? 2.369 18.877 -1.145 1.00 56.66 200 ALA A O 1
ATOM 1578 N N . ASP A 1 201 ? 0.625 18.032 -0.007 1.00 52.53 201 ASP A N 1
ATOM 1579 C CA . ASP A 1 201 ? 0.574 16.775 -0.763 1.00 52.53 201 ASP A CA 1
ATOM 1580 C C . ASP A 1 201 ? 0.129 17.016 -2.215 1.00 52.53 201 ASP A C 1
ATOM 1582 O O . ASP A 1 201 ? 0.663 16.427 -3.155 1.00 52.53 201 ASP A O 1
ATOM 1586 N N . VAL A 1 202 ? -0.835 17.922 -2.414 1.00 56.31 202 VAL A N 1
ATOM 1587 C CA . VAL A 1 202 ? -1.330 18.308 -3.747 1.00 56.31 202 VAL A CA 1
ATOM 1588 C C . VAL A 1 202 ? -0.258 19.083 -4.502 1.00 56.31 202 VAL A C 1
ATOM 1590 O O . VAL A 1 202 ? -0.029 18.825 -5.682 1.00 56.31 202 VAL A O 1
ATOM 1593 N N . VAL A 1 203 ? 0.444 19.987 -3.814 1.00 60.53 203 VAL A N 1
ATOM 1594 C CA . VAL A 1 203 ? 1.598 20.699 -4.374 1.00 60.53 203 VAL A CA 1
ATOM 1595 C C . VAL A 1 203 ? 2.632 19.690 -4.852 1.00 60.53 203 VAL A C 1
ATOM 1597 O O . VAL A 1 203 ? 3.016 19.720 -6.016 1.00 60.53 203 VAL A O 1
ATOM 1600 N N . GLN A 1 204 ? 3.036 18.758 -3.991 1.00 53.09 204 GLN A N 1
ATOM 1601 C CA . GLN A 1 204 ? 4.045 17.760 -4.324 1.00 53.09 204 GLN A CA 1
ATOM 1602 C C . GLN A 1 204 ? 3.643 16.910 -5.536 1.00 53.09 204 GLN A C 1
ATOM 1604 O O . GLN A 1 204 ? 4.449 16.734 -6.447 1.00 53.09 204 GLN A O 1
ATOM 1609 N N . TYR A 1 205 ? 2.386 16.470 -5.601 1.00 57.91 205 TYR A N 1
ATOM 1610 C CA . TYR A 1 205 ? 1.850 15.749 -6.755 1.00 57.91 205 TYR A CA 1
ATOM 1611 C C . TYR A 1 205 ? 1.922 16.568 -8.054 1.00 57.91 205 TYR A C 1
ATOM 1613 O O . TYR A 1 205 ? 2.366 16.066 -9.088 1.00 57.91 205 TYR A O 1
ATOM 1621 N N . LEU A 1 206 ? 1.525 17.843 -8.009 1.00 59.78 206 LEU A N 1
ATOM 1622 C CA . LEU A 1 206 ? 1.600 18.730 -9.170 1.00 59.78 206 LEU A CA 1
ATOM 1623 C C . LEU A 1 206 ? 3.049 18.946 -9.625 1.00 59.78 206 LEU A C 1
ATOM 1625 O O . LEU A 1 206 ? 3.297 18.980 -10.829 1.00 59.78 206 LEU A O 1
ATOM 1629 N N . PHE A 1 207 ? 4.001 19.042 -8.689 1.00 64.12 207 PHE A N 1
ATOM 1630 C CA . PHE A 1 207 ? 5.431 19.087 -9.012 1.00 64.12 207 PHE A CA 1
ATOM 1631 C C . PHE A 1 207 ? 5.879 17.835 -9.761 1.00 64.12 207 PHE A C 1
ATOM 1633 O O . PHE A 1 207 ? 6.486 17.962 -10.819 1.00 64.12 207 PHE A O 1
ATOM 1640 N N . THR A 1 208 ? 5.513 16.644 -9.288 1.00 56.28 208 THR A N 1
ATOM 1641 C CA . THR A 1 208 ? 5.872 15.383 -9.954 1.00 56.28 208 THR A CA 1
ATOM 1642 C C . THR A 1 208 ? 5.297 15.272 -11.368 1.00 56.28 208 THR A C 1
ATOM 1644 O O . THR A 1 208 ? 5.961 14.762 -12.267 1.00 56.28 208 THR A O 1
ATOM 1647 N N . LEU A 1 209 ? 4.072 15.751 -11.598 1.00 64.75 209 LEU A N 1
ATOM 1648 C CA . LEU A 1 209 ? 3.450 15.674 -12.922 1.00 64.75 209 LEU A CA 1
ATOM 1649 C C . LEU A 1 209 ? 4.020 16.683 -13.922 1.00 64.75 209 LEU A C 1
ATOM 1651 O O . LEU A 1 209 ? 4.155 16.367 -15.102 1.00 64.75 209 LEU A O 1
ATOM 1655 N N . LEU A 1 210 ? 4.295 17.907 -13.469 1.00 69.44 210 LEU A N 1
ATOM 1656 C CA . LEU A 1 210 ? 4.484 19.057 -14.357 1.00 69.44 210 LEU A CA 1
ATOM 1657 C C . LEU A 1 210 ? 5.938 19.544 -14.431 1.00 69.44 210 LEU A C 1
ATOM 1659 O O . LEU A 1 210 ? 6.241 20.388 -15.276 1.00 69.44 210 LEU A O 1
ATOM 1663 N N . GLU A 1 211 ? 6.862 18.988 -13.636 1.00 64.38 211 GLU A N 1
ATOM 1664 C CA . GLU A 1 211 ? 8.286 19.379 -13.634 1.00 64.38 211 GLU A CA 1
ATOM 1665 C C . GLU A 1 211 ? 8.976 19.214 -15.000 1.00 64.38 211 GLU A C 1
ATOM 1667 O O . GLU A 1 211 ? 9.930 19.928 -15.351 1.00 64.38 211 GLU A O 1
ATOM 1672 N N . ASN A 1 212 ? 8.481 18.280 -15.815 1.00 60.66 212 ASN A N 1
ATOM 1673 C CA . ASN A 1 212 ? 9.028 18.019 -17.138 1.00 60.66 212 ASN A CA 1
ATOM 1674 C C . ASN A 1 212 ? 8.571 19.047 -18.181 1.00 60.66 212 ASN A C 1
ATOM 1676 O O . ASN A 1 212 ? 9.317 19.289 -19.131 1.00 60.66 212 ASN A O 1
ATOM 1680 N N . GLU A 1 213 ? 7.463 19.746 -17.953 1.00 63.72 213 GLU A N 1
ATOM 1681 C CA . GLU A 1 213 ? 6.862 20.677 -18.917 1.00 63.72 213 GLU A CA 1
ATOM 1682 C C . GLU A 1 213 ? 6.999 22.148 -18.498 1.00 63.72 213 GLU A C 1
ATOM 1684 O O . GLU A 1 213 ? 7.201 23.012 -19.352 1.00 63.72 213 GLU A O 1
ATOM 1689 N N . TYR A 1 214 ? 6.994 22.437 -17.194 1.00 63.25 214 TYR A N 1
ATOM 1690 C CA . TYR A 1 214 ? 6.959 23.798 -16.657 1.00 63.25 214 TYR A CA 1
ATOM 1691 C C . TYR A 1 214 ? 8.126 24.098 -15.714 1.00 63.25 214 TYR A C 1
ATOM 1693 O O . TYR A 1 214 ? 8.686 23.223 -15.055 1.00 63.25 214 TYR A O 1
ATOM 1701 N N . MET A 1 215 ? 8.476 25.380 -15.611 1.00 64.62 215 MET A N 1
ATOM 1702 C CA . MET A 1 215 ? 9.261 25.901 -14.494 1.00 64.62 215 MET A CA 1
ATOM 1703 C C . MET A 1 215 ? 8.298 26.277 -13.366 1.00 64.62 215 MET A C 1
ATOM 1705 O O . MET A 1 215 ? 7.434 27.126 -13.556 1.00 64.62 215 MET A O 1
ATOM 1709 N N . MET A 1 216 ? 8.422 25.648 -12.200 1.00 62.19 216 MET A N 1
ATOM 1710 C CA . MET A 1 216 ? 7.361 25.682 -11.191 1.00 62.19 216 MET A CA 1
ATOM 1711 C C . MET A 1 216 ? 7.710 26.544 -9.976 1.00 62.19 216 MET A C 1
ATOM 1713 O O . MET A 1 216 ? 8.822 26.482 -9.451 1.00 62.19 216 MET A O 1
ATOM 1717 N N . TRP A 1 217 ? 6.734 27.326 -9.517 1.00 63.06 217 TRP A N 1
ATOM 1718 C CA . TRP A 1 217 ? 6.765 28.119 -8.289 1.00 63.06 217 TRP A CA 1
ATOM 1719 C C . TRP A 1 217 ? 5.547 27.791 -7.434 1.00 63.06 217 TRP A C 1
ATOM 1721 O O . TRP A 1 217 ? 4.460 27.585 -7.962 1.00 63.06 217 TRP A O 1
ATOM 1731 N N . TRP A 1 218 ? 5.712 27.785 -6.114 1.00 64.69 218 TRP A N 1
ATOM 1732 C CA . TRP A 1 218 ? 4.628 27.517 -5.172 1.00 64.69 218 TRP A CA 1
ATOM 1733 C C . TRP A 1 218 ? 4.461 28.654 -4.170 1.00 64.69 218 TRP A C 1
ATOM 1735 O O . TRP A 1 218 ? 5.442 29.225 -3.688 1.00 64.69 218 TRP A O 1
ATOM 1745 N N . SER A 1 219 ? 3.207 28.979 -3.861 1.00 61.59 219 SER A N 1
ATOM 1746 C CA . SER A 1 219 ? 2.830 29.913 -2.811 1.00 61.59 219 SER A CA 1
ATOM 1747 C C . SER A 1 219 ? 1.660 29.375 -1.984 1.00 61.59 219 SER A C 1
ATOM 1749 O O . SER A 1 219 ? 0.743 28.759 -2.524 1.00 61.59 219 SER A O 1
ATOM 1751 N N . HIS A 1 220 ? 1.686 29.644 -0.678 1.00 57.59 220 HIS A N 1
ATOM 1752 C CA . HIS A 1 220 ? 0.547 29.437 0.218 1.00 57.59 220 HIS A CA 1
ATOM 1753 C C . HIS A 1 220 ? -0.505 30.546 0.034 1.00 57.59 220 HIS A C 1
ATOM 1755 O O . HIS A 1 220 ? -0.149 31.699 -0.220 1.00 57.59 220 HIS A O 1
ATOM 1761 N N . MET A 1 221 ? -1.788 30.234 0.235 1.00 56.38 221 MET A N 1
ATOM 1762 C CA . MET A 1 221 ? -2.917 31.167 0.088 1.00 56.38 221 MET A CA 1
ATOM 1763 C C . MET A 1 221 ? -2.959 32.266 1.154 1.00 56.38 221 MET A C 1
ATOM 1765 O O . MET A 1 221 ? -3.702 33.237 1.002 1.00 56.38 221 MET A O 1
ATOM 1769 N N . THR A 1 222 ? -2.181 32.168 2.236 1.00 44.72 222 THR A N 1
ATOM 1770 C CA . THR A 1 222 ? -2.130 33.231 3.246 1.00 44.72 222 THR A CA 1
ATOM 1771 C C . THR A 1 222 ? -1.495 34.474 2.629 1.00 44.72 222 THR A C 1
ATOM 1773 O O . THR A 1 222 ? -0.271 34.586 2.557 1.00 44.72 222 THR A O 1
ATOM 1776 N N . GLY A 1 223 ? -2.344 35.387 2.159 1.00 43.31 223 GLY A N 1
ATOM 1777 C CA . GLY A 1 223 ? -2.010 36.596 1.419 1.00 43.31 223 GLY A CA 1
ATOM 1778 C C . GLY A 1 223 ? -1.101 37.569 2.166 1.00 43.31 223 GLY A C 1
ATOM 1779 O O . GLY A 1 223 ? -1.506 38.676 2.519 1.00 43.31 223 GLY A O 1
ATOM 1780 N N . ARG A 1 224 ? 0.172 37.219 2.349 1.00 36.38 224 ARG A N 1
ATOM 1781 C CA . ARG A 1 224 ? 1.208 38.211 2.603 1.00 36.38 224 ARG A CA 1
ATOM 1782 C C . ARG A 1 224 ? 1.501 38.910 1.285 1.00 36.38 224 ARG A C 1
ATOM 1784 O O . ARG A 1 224 ? 2.328 38.464 0.495 1.00 36.38 224 ARG A O 1
ATOM 1791 N N . ARG A 1 225 ? 0.829 40.049 1.085 1.00 41.78 225 ARG A N 1
ATOM 1792 C CA . ARG A 1 225 ? 1.323 41.149 0.246 1.00 41.78 225 ARG A CA 1
ATOM 1793 C C . ARG A 1 225 ? 2.805 41.358 0.584 1.00 41.78 225 ARG A C 1
ATOM 1795 O O . ARG A 1 225 ? 3.109 41.934 1.624 1.00 41.78 225 ARG A O 1
ATOM 1802 N N . GLY A 1 226 ? 3.721 40.839 -0.235 1.00 40.84 226 GLY A N 1
ATOM 1803 C CA . GLY A 1 226 ? 5.153 41.062 -0.024 1.00 40.84 226 GLY A CA 1
ATOM 1804 C C . GLY A 1 226 ? 6.128 40.048 -0.625 1.00 40.84 226 GLY A C 1
ATOM 1805 O O . GLY A 1 226 ? 7.276 40.423 -0.854 1.00 40.84 226 GLY A O 1
ATOM 1806 N N . SER A 1 227 ? 5.740 38.805 -0.929 1.00 45.94 227 SER A N 1
ATOM 1807 C CA . SER A 1 227 ? 6.619 37.921 -1.711 1.00 45.94 227 SER A CA 1
ATOM 1808 C C . SER A 1 227 ? 6.586 38.358 -3.175 1.00 45.94 227 SER A C 1
ATOM 1810 O O . SER A 1 227 ? 5.536 38.343 -3.812 1.00 45.94 227 SER A O 1
ATOM 1812 N N . LYS A 1 228 ? 7.733 38.796 -3.711 1.00 51.19 228 LYS A N 1
ATOM 1813 C CA . LYS A 1 228 ? 7.868 39.130 -5.135 1.00 51.19 228 LYS A CA 1
ATOM 1814 C C . LYS A 1 228 ? 7.473 37.902 -5.957 1.00 51.19 228 LYS A C 1
ATOM 1816 O O . LYS A 1 228 ? 8.196 36.907 -5.948 1.00 51.19 228 LYS A O 1
ATOM 1821 N N . LEU A 1 229 ? 6.329 37.980 -6.636 1.00 52.41 229 LEU A N 1
ATOM 1822 C CA . LEU A 1 229 ? 5.944 37.003 -7.647 1.00 52.41 229 LEU A CA 1
ATOM 1823 C C . LEU A 1 229 ? 7.030 36.972 -8.729 1.00 52.41 229 LEU A C 1
ATOM 1825 O O . LEU A 1 229 ? 7.594 38.026 -9.055 1.00 52.41 229 LEU A O 1
ATOM 1829 N N . PRO A 1 230 ? 7.356 35.795 -9.274 1.00 53.09 230 PRO A N 1
ATOM 1830 C CA . PRO A 1 230 ? 8.359 35.718 -10.315 1.00 53.09 230 PRO A CA 1
ATOM 1831 C C . PRO A 1 230 ? 7.839 36.425 -11.585 1.00 53.09 230 PRO A C 1
ATOM 1833 O O . PRO A 1 230 ? 6.648 36.336 -11.899 1.00 53.09 230 PRO A O 1
ATOM 1836 N N . PRO A 1 231 ? 8.691 37.158 -12.321 1.00 48.34 231 PRO A N 1
ATOM 1837 C CA . PRO A 1 231 ? 8.276 37.817 -13.557 1.00 48.34 231 PRO A CA 1
ATOM 1838 C C . PRO A 1 231 ? 7.983 36.776 -14.652 1.00 48.34 231 PRO A C 1
ATOM 1840 O O . PRO A 1 231 ? 8.775 35.856 -14.829 1.00 48.34 231 PRO A O 1
ATOM 1843 N N . ASN A 1 232 ? 6.892 36.957 -15.413 1.00 58.47 232 ASN A N 1
ATOM 1844 C CA . ASN A 1 232 ? 6.440 36.114 -16.546 1.00 58.47 232 ASN A CA 1
ATOM 1845 C C . ASN A 1 232 ? 5.716 34.798 -16.187 1.00 58.47 232 ASN A C 1
ATOM 1847 O O . ASN A 1 232 ? 6.029 33.742 -16.737 1.00 58.47 232 ASN A O 1
ATOM 1851 N N . ILE A 1 233 ? 4.733 34.842 -15.280 1.00 57.09 233 ILE A N 1
ATOM 1852 C CA . ILE A 1 233 ? 3.858 33.688 -15.001 1.00 57.09 233 ILE A CA 1
ATOM 1853 C C . ILE A 1 233 ? 3.007 33.383 -16.241 1.00 57.09 233 ILE A C 1
ATOM 1855 O O . ILE A 1 233 ? 2.264 34.241 -16.710 1.00 57.09 233 ILE A O 1
ATOM 1859 N N . PHE A 1 234 ? 3.116 32.159 -16.754 1.00 54.38 234 PHE A N 1
ATOM 1860 C CA . PHE A 1 234 ? 2.365 31.674 -17.911 1.00 54.38 234 PHE A CA 1
ATOM 1861 C C . PHE A 1 234 ? 0.990 31.125 -17.514 1.00 54.38 234 PHE A C 1
ATOM 1863 O O . PHE A 1 234 ? 0.011 31.344 -18.221 1.00 54.38 234 PHE A O 1
ATOM 1870 N N . LEU A 1 235 ? 0.905 30.423 -16.380 1.00 49.22 235 LEU A N 1
ATOM 1871 C CA . LEU A 1 235 ? -0.326 29.795 -15.900 1.00 49.22 235 LEU A CA 1
ATOM 1872 C C . LEU A 1 235 ? -0.364 29.786 -14.366 1.00 49.22 235 LEU A C 1
ATOM 1874 O O . LEU A 1 235 ? 0.674 29.643 -13.716 1.00 49.22 235 LEU A O 1
ATOM 1878 N N . ILE A 1 236 ? -1.562 29.937 -13.795 1.00 57.94 236 ILE A N 1
ATOM 1879 C CA . ILE A 1 236 ? -1.819 29.832 -12.354 1.00 57.94 236 ILE A CA 1
ATOM 1880 C C . ILE A 1 236 ? -2.779 28.665 -12.129 1.00 57.94 236 ILE A C 1
ATOM 1882 O O . ILE A 1 236 ? -3.859 28.641 -12.717 1.00 57.94 236 ILE A O 1
ATOM 1886 N N . LEU A 1 237 ? -2.400 27.726 -11.264 1.00 54.09 237 LEU A N 1
ATOM 1887 C CA . LEU A 1 237 ? -3.291 26.678 -10.766 1.00 54.09 237 LEU A CA 1
ATOM 1888 C C . LEU A 1 237 ? -3.640 26.988 -9.310 1.00 54.09 237 LEU A C 1
ATOM 1890 O O . LEU A 1 237 ? -2.759 27.037 -8.453 1.00 54.09 237 LEU A O 1
ATOM 1894 N N . SER A 1 238 ? -4.927 27.231 -9.066 1.00 54.38 238 SER A N 1
ATOM 1895 C CA . SER A 1 238 ? -5.509 27.573 -7.765 1.00 54.38 238 SER A CA 1
ATOM 1896 C C . SER A 1 238 ? -6.689 26.647 -7.492 1.00 54.38 238 SER A C 1
ATOM 1898 O O . SER A 1 238 ? -7.513 26.435 -8.383 1.00 54.38 238 SER A O 1
ATOM 1900 N N . SER A 1 239 ? -6.794 26.120 -6.272 1.00 50.06 239 SER A N 1
ATOM 1901 C CA . SER A 1 239 ? -7.930 25.297 -5.828 1.00 50.06 239 SER A CA 1
ATOM 1902 C C . SER A 1 239 ? -9.153 26.108 -5.383 1.00 50.06 239 SER A C 1
ATOM 1904 O O . SER A 1 239 ? -10.163 25.535 -4.978 1.00 50.06 239 SER A O 1
ATOM 1906 N N . VAL A 1 240 ? -9.118 27.433 -5.547 1.00 40.56 240 VAL A N 1
ATOM 1907 C CA . VAL A 1 240 ? -10.296 28.301 -5.445 1.00 40.56 240 VAL A CA 1
ATOM 1908 C C . VAL A 1 240 ? -10.545 28.929 -6.813 1.00 40.56 240 VAL A C 1
ATOM 1910 O O . VAL A 1 240 ? -9.682 29.648 -7.328 1.00 40.56 240 VAL A O 1
ATOM 1913 N N . MET A 1 241 ? -11.703 28.623 -7.412 1.00 34.72 241 MET A N 1
ATOM 1914 C CA . MET A 1 241 ? -12.243 29.429 -8.510 1.00 34.72 241 MET A CA 1
ATOM 1915 C C . MET A 1 241 ? -12.475 30.844 -7.973 1.00 34.72 241 MET A C 1
ATOM 1917 O O . MET A 1 241 ? -13.058 30.993 -6.901 1.00 34.72 241 MET A O 1
ATOM 1921 N N . TRP A 1 242 ? -11.983 31.850 -8.695 1.00 34.44 242 TRP A N 1
ATOM 1922 C CA . TRP A 1 242 ? -12.363 33.243 -8.459 1.00 34.44 242 TRP A CA 1
ATOM 1923 C C . TRP A 1 242 ? -13.868 33.434 -8.637 1.00 34.44 242 TRP A C 1
ATOM 1925 O O . TRP A 1 242 ? -14.426 32.790 -9.557 1.00 34.44 242 TRP A O 1
#

Solvent-accessible surface area (backbone atoms only — not comparable to full-atom values): 14446 Å² total; per-residue (Å²): 85,67,68,58,55,47,54,58,54,60,75,45,47,64,64,28,53,76,40,48,28,48,77,42,78,49,73,40,96,67,82,60,80,59,54,70,61,67,69,56,52,47,54,38,50,52,47,54,51,48,50,42,62,69,57,31,48,73,66,29,43,36,38,37,36,36,38,72,51,83,91,44,35,39,38,41,35,44,35,27,54,15,55,38,45,56,77,88,49,63,88,44,60,54,37,72,59,42,73,86,81,65,98,55,101,70,75,78,89,78,76,28,41,61,51,24,50,35,48,50,48,35,44,75,61,68,27,49,70,50,74,52,58,41,62,73,58,10,36,32,39,39,39,36,32,53,42,75,67,74,62,82,82,78,58,72,67,61,56,55,56,50,50,70,74,54,74,83,80,78,78,73,89,91,65,87,84,71,80,88,78,85,77,69,81,85,60,96,81,47,55,27,34,38,38,40,53,76,52,65,70,59,49,51,52,50,47,72,72,38,60,89,64,32,41,79,45,80,42,62,74,75,80,64,89,76,72,82,72,73,88,73,69,70,46,77,51,57,92,64,83,129

Sequence (242 aa):
MNLYIRYIIELFTSVAAEKQIKLIYSPGAKQPVIDHDREKLMEVLTNLLSNALKFTQHAGRVEVSTALTGEDRFEIRIADNGPGIQGEHMPYIFDRFYRVEEGGAQSLPGSGLGLALTRELVKLMKGTIRADSVYGQGTTFTVDLPVTRNAPQVEMKELQEHRKRVSIWIPPTGQKFIPPYIRGKASANKPMLLIVEDNADVVQYLFTLLENEYMMWWSHMTGRRGSKLPPNIFLILSSVMW

Foldseek 3Di:
DLVLLVVLLVVCVVLCVVLLEAEEEAEDPDDDDFDDDSVLVSLLSNLLVCVQSLQAHRNWYWYWYWDDDPDWKIKIKIKTQGQWDPPVCQVPLLPFQDDDDDPDPDDDDDRSHSNVSSQVSLVVQVWGWHKDTDGNGTIMIMIMGTGDVPDPPDPVVVVVVVVVVCPPDDDDPDDDDDDPDPPDPPDVPAAAEEEADQPPVVVVVCCVVCVVRHHYDYDYPPDPPPPPDDPGHPYYDYPDDD

pLDDT: mean 70.24, std 21.86, range [24.34, 98.62]

Secondary structure (DSSP, 8-state):
-HHHHHHHHHTTHHHHHHTT-EEEEEE-SS-------HHHHHHHHHHHHHHHHHHSPTT-EEEEEEEEETTTEEEEEEEE-SS---TTTGGGTTSTT-----SSS------S-HHHHHHHHHHHTT-EEEEEEETTTEEEEEEEEE----S----HHHHHHHHHH---PPPPTTS----S-------TTSPEEEEE-S-HHHHHHHHHHHTTT-EEEEE-SS--TTS-PPS-EEEEEESS--

Mean predicted aligned error: 15.28 Å